Protein AF-0000000076920213 (afdb_homodimer)

Nearest PDB structures (foldseek):
  2d0d-assembly1_A-2  TM=8.049E-01  e=1.143E-03  Pseudomonas fluorescens
  8qn0-assembly2_B  TM=7.408E-01  e=1.465E-02  Homo sapiens
  6hgv-assembly1_A  TM=7.217E-01  e=2.032E-02  Homo sapiens
  7a7g-assembly1_A  TM=6.798E-01  e=1.670E-02  Homo sapiens
  3bf7-assembly2_B  TM=5.647E-01  e=1.465E-02  Escherichia coli

Secondary structure (DSSP, 8-state):
-EEEES--S-TTTTHHHHH-TTHHHHHHHHSEEEEE-TTS-EEEEEEHHHHHHHHT--HHHHHHHS-TT--EEEEEETT-SSS-THHHHHHHHH-TTEEEEEETT--TT-TT-HHHHHHHHHHHHHH----/-EEEES--S-TTTTHHHHH-TTHHHHHHHHSEEEEE-TTS-EEEEEEHHHHHHHHT--HHHHHHHS-TT--EEEEEETT-SSS-THHHHHHHHH-TTEEEEEETT--TT-TT-HHHHHHHHHHHHHH----

InterPro domains:
  IPR029058 Alpha/Beta hydrolase fold [G3DSA:3.40.50.1820] (1-128)
  IPR029058 Alpha/Beta hydrolase fold [SSF53474] (66-125)

Sequence (262 aa):
MVVNLSGRFYLEKGIEERLGKEFLDRINKEGYIDVTNKSGNVLYTVTKESLMERLNTDMHATSLSISKECSFFTVHGSADEIIPVEDAYEFAKHIPTHKLCVVEGADHCYTRHRKELSDAVVGFITSKKRLMVVNLSGRFYLEKGIEERLGKEFLDRINKEGYIDVTNKSGNVLYTVTKESLMERLNTDMHATSLSISKECSFFTVHGSADEIIPVEDAYEFAKHIPTHKLCVVEGADHCYTRHRKELSDAVVGFITSKKRL

Solvent-accessible surface area (backbone atoms only — not comparable to full-atom values): 14621 Å² total; per-residue (Å²): 61,38,40,33,44,60,50,79,52,58,68,69,64,64,41,50,79,69,64,31,81,62,40,66,60,46,20,71,72,67,46,39,43,76,37,55,48,94,86,63,47,72,72,50,74,44,37,42,68,58,49,51,50,49,66,64,53,52,53,66,62,53,36,59,59,53,54,84,83,40,44,36,37,37,41,32,21,64,49,13,83,83,54,52,46,65,29,54,51,50,50,51,72,49,24,89,51,43,44,80,44,74,39,81,76,18,32,77,68,22,82,94,32,50,67,60,52,43,49,53,53,44,52,55,72,64,58,60,71,80,113,62,36,39,33,43,59,50,78,52,58,69,69,63,63,43,48,77,69,64,31,81,65,39,67,60,45,20,72,71,67,45,39,42,74,37,54,49,95,86,62,48,72,72,48,76,45,38,41,67,59,50,51,52,49,65,63,52,53,53,68,61,52,36,59,59,54,54,82,84,40,44,35,36,38,42,32,22,64,47,14,83,85,53,53,46,65,27,54,50,51,50,50,73,49,22,91,52,43,43,80,45,74,40,82,74,18,32,78,67,21,81,94,32,50,66,61,51,45,50,52,52,44,50,55,73,65,58,62,73,80,114

pLDDT: mean 90.76, std 8.85, range [40.0, 98.62]

Radius of gyration: 19.53 Å; Cα contacts (8 Å, |Δi|>4): 414; chains: 2; bounding box: 41×61×40 Å

Foldseek 3Di:
DEEAELDALQQPPCVCVQQHPPNVVVQVVPQKGFGADPVRHGPDMGGPVNVVVSNPDDSLVVLQPDDPPDQYEYEYECAAPRRHCVRVVVSVVRHVNYHYDYDYPAYSVRPVHVVVVVCVVCCVVVVDPPD/DEEAELDALQQPPCVCVQQHPPNVVVQVVPQKGFGADPVRHGPDMGGPVNVVCSNPDDSLVVLQPDDPPDQYEYEYECAAPRHHCVRVVVSVVRHVNYHYDYDYPAYSVRPVHVVVVVCVVCCVVPVDPPD

Organism: Aegilops tauschii subsp. strangulata (NCBI:txid200361)

Structure (mmCIF, N/CA/C/O backbone):
data_AF-0000000076920213-model_v1
#
loop_
_entity.id
_entity.type
_entity.pdbx_description
1 polymer 'Serine aminopeptid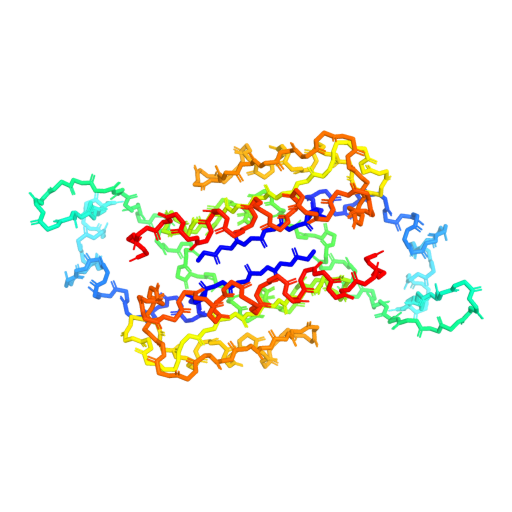ase S33 domain-containing protein'
#
loop_
_atom_site.group_PDB
_atom_site.id
_atom_site.type_symbol
_atom_site.label_atom_id
_atom_site.label_alt_id
_atom_site.label_comp_id
_atom_site.label_asym_id
_atom_site.label_entity_id
_atom_site.label_seq_id
_atom_site.pdbx_PDB_ins_code
_atom_site.Cartn_x
_atom_site.Cartn_y
_atom_site.Cartn_z
_atom_site.occupancy
_atom_site.B_iso_or_equiv
_atom_site.auth_seq_id
_atom_site.auth_comp_id
_atom_site.auth_asym_id
_atom_site.auth_atom_id
_atom_site.pdbx_PDB_model_num
ATOM 1 N N . MET A 1 1 ? 2.658 7.926 0.986 1 92.56 1 MET A N 1
ATOM 2 C CA . MET A 1 1 ? 2.689 7.477 -0.402 1 92.56 1 MET A CA 1
ATOM 3 C C . MET A 1 1 ? 2.793 5.957 -0.479 1 92.56 1 MET A C 1
ATOM 5 O O . MET A 1 1 ? 3.531 5.34 0.293 1 92.56 1 MET A O 1
ATOM 9 N N . VAL A 1 2 ? 2.051 5.379 -1.401 1 94.81 2 VAL A N 1
ATOM 10 C CA . VAL A 1 2 ? 2.045 3.93 -1.56 1 94.81 2 VAL A CA 1
ATOM 11 C C . VAL A 1 2 ? 2.32 3.566 -3.018 1 94.81 2 VAL A C 1
ATOM 13 O O . VAL A 1 2 ? 1.728 4.148 -3.93 1 94.81 2 VAL A O 1
ATOM 16 N N . VAL A 1 3 ? 3.268 2.686 -3.209 1 97 3 VAL A N 1
ATOM 17 C CA . VAL A 1 3 ? 3.535 2.109 -4.523 1 97 3 VAL A CA 1
ATOM 18 C C . VAL A 1 3 ? 3.084 0.651 -4.551 1 97 3 VAL A C 1
ATOM 20 O O . VAL A 1 3 ? 3.523 -0.157 -3.729 1 97 3 VAL A O 1
ATOM 23 N N . ASN A 1 4 ? 2.189 0.355 -5.387 1 96.75 4 ASN A N 1
ATOM 24 C CA . ASN A 1 4 ? 1.647 -0.979 -5.617 1 96.75 4 ASN A CA 1
ATOM 25 C C . ASN A 1 4 ? 2.215 -1.603 -6.891 1 96.75 4 ASN A C 1
ATOM 27 O O . ASN A 1 4 ? 1.95 -1.12 -7.992 1 96.75 4 ASN A O 1
ATOM 31 N N . LEU A 1 5 ? 3.031 -2.609 -6.766 1 97.06 5 LEU A N 1
ATOM 32 C CA . LEU A 1 5 ? 3.631 -3.277 -7.914 1 97.06 5 LEU A CA 1
ATOM 33 C C . LEU A 1 5 ? 2.893 -4.574 -8.234 1 97.06 5 LEU A C 1
ATOM 35 O O . LEU A 1 5 ? 3.01 -5.559 -7.504 1 97.06 5 LEU A O 1
ATOM 39 N N . SER A 1 6 ? 2.121 -4.539 -9.312 1 96.38 6 SER A N 1
ATOM 40 C CA . SER A 1 6 ? 1.428 -5.727 -9.797 1 96.38 6 SER A CA 1
ATOM 41 C C . SER A 1 6 ? 0.484 -6.289 -8.742 1 96.38 6 SER A C 1
ATOM 43 O O . SER A 1 6 ? 0.423 -7.504 -8.539 1 96.38 6 SER A O 1
ATOM 45 N N . GLY A 1 7 ? -0.237 -5.398 -8.078 1 94.44 7 GLY A N 1
ATOM 46 C CA . GLY A 1 7 ? -1.148 -5.832 -7.035 1 94.44 7 GLY A CA 1
ATOM 47 C C . GLY A 1 7 ? -2.424 -6.453 -7.57 1 94.44 7 GLY A C 1
ATOM 48 O O . GLY A 1 7 ? -2.941 -6.027 -8.609 1 94.44 7 GLY A O 1
ATOM 49 N N . ARG A 1 8 ? -2.938 -7.395 -6.82 1 92.56 8 ARG A N 1
ATOM 50 C CA . ARG A 1 8 ? -4.191 -8.062 -7.148 1 92.56 8 ARG A CA 1
ATOM 51 C C . ARG A 1 8 ? -5.383 -7.312 -6.566 1 92.56 8 ARG A C 1
ATOM 53 O O . ARG A 1 8 ? -5.422 -7.031 -5.367 1 92.56 8 ARG A O 1
ATOM 60 N N . PHE A 1 9 ? -6.328 -6.988 -7.457 1 94.19 9 PHE A N 1
ATOM 61 C CA . PHE A 1 9 ? -7.559 -6.336 -7.016 1 94.19 9 PHE A CA 1
ATOM 62 C C . PHE A 1 9 ? -8.656 -7.363 -6.77 1 94.19 9 PHE A C 1
ATOM 64 O O . PHE A 1 9 ? -9.375 -7.289 -5.77 1 94.19 9 PHE A O 1
ATOM 71 N N . TYR A 1 10 ? -8.805 -8.258 -7.68 1 92.62 10 TYR A N 1
ATOM 72 C CA . TYR A 1 10 ? -9.773 -9.344 -7.57 1 92.62 10 TYR A CA 1
ATOM 73 C C . TYR A 1 10 ? -9.18 -10.539 -6.844 1 92.62 10 TYR A C 1
ATOM 75 O O . TYR A 1 10 ? -8.641 -11.453 -7.477 1 92.62 10 TYR A O 1
ATOM 83 N N . LEU A 1 11 ? -9.438 -10.617 -5.641 1 90 11 LEU A N 1
ATOM 84 C CA . LEU A 1 11 ? -8.789 -11.594 -4.773 1 90 11 LEU A CA 1
ATOM 85 C C . LEU A 1 11 ? -9.297 -13.008 -5.07 1 90 11 LEU A C 1
ATOM 87 O O . LEU A 1 11 ? -8.578 -13.984 -4.852 1 90 11 LEU A O 1
ATOM 91 N N . GLU A 1 12 ? -10.43 -13.047 -5.535 1 89.12 12 GLU A N 1
ATOM 92 C CA . GLU A 1 12 ? -11.031 -14.344 -5.793 1 89.12 12 GLU A CA 1
ATOM 93 C C . GLU A 1 12 ? -10.547 -14.93 -7.117 1 89.12 12 GLU A C 1
ATOM 95 O O . GLU A 1 12 ? -10.594 -16.141 -7.324 1 89.12 12 GLU A O 1
ATOM 100 N N . LYS A 1 13 ? -10.148 -14.016 -7.953 1 88.5 13 LYS A N 1
ATOM 101 C CA . LYS A 1 13 ? -9.695 -14.484 -9.258 1 88.5 13 LYS A CA 1
ATOM 102 C C . LYS A 1 13 ? -8.352 -15.195 -9.148 1 88.5 13 LYS A C 1
ATOM 104 O O . LYS A 1 13 ? -7.422 -14.688 -8.516 1 88.5 13 LYS A O 1
ATOM 109 N N . GLY A 1 14 ? -8.25 -16.391 -9.719 1 87.12 14 GLY A N 1
ATOM 110 C CA . GLY A 1 14 ? -7.004 -17.141 -9.758 1 87.12 14 GLY A CA 1
ATOM 111 C C . GLY A 1 14 ? -6.711 -17.875 -8.461 1 87.12 14 GLY A C 1
ATOM 112 O O . GLY A 1 14 ? -5.598 -18.375 -8.258 1 87.12 14 GLY A O 1
ATOM 113 N N . ILE A 1 15 ? -7.617 -17.953 -7.598 1 89.5 15 ILE A N 1
ATOM 114 C CA . ILE A 1 15 ? -7.387 -18.562 -6.289 1 89.5 15 ILE A CA 1
ATOM 115 C C . ILE A 1 15 ? -7.133 -20.062 -6.449 1 89.5 15 ILE A C 1
ATOM 117 O O . ILE A 1 15 ? -6.289 -20.625 -5.754 1 89.5 15 ILE A O 1
ATOM 121 N N . GLU A 1 16 ? -7.863 -20.688 -7.355 1 89.5 16 GLU A N 1
ATOM 122 C CA . GLU A 1 16 ? -7.668 -22.109 -7.59 1 89.5 16 GLU A CA 1
ATOM 123 C C . GLU A 1 16 ? -6.266 -22.391 -8.117 1 89.5 16 GLU A C 1
ATOM 125 O O . GLU A 1 16 ? -5.672 -23.422 -7.785 1 89.5 16 GLU A O 1
ATOM 130 N N . GLU A 1 17 ? -5.809 -21.516 -8.922 1 88.31 17 GLU A N 1
ATOM 131 C CA . GLU A 1 17 ? -4.457 -21.672 -9.445 1 88.31 17 GLU A CA 1
ATOM 132 C C . GLU A 1 17 ? -3.416 -21.531 -8.344 1 88.31 17 GLU A C 1
ATOM 134 O O . GLU A 1 17 ? -2.363 -22.172 -8.391 1 88.31 17 GLU A O 1
ATOM 139 N N . ARG A 1 18 ? -3.693 -20.797 -7.352 1 85.5 18 ARG A N 1
ATOM 140 C CA . ARG A 1 18 ? -2.74 -20.531 -6.281 1 85.5 18 ARG A CA 1
ATOM 141 C C . ARG A 1 18 ? -2.828 -21.594 -5.188 1 85.5 18 ARG A C 1
ATOM 143 O O . ARG A 1 18 ? -1.806 -22.031 -4.66 1 85.5 18 ARG A O 1
ATOM 150 N N . LEU A 1 19 ? -4.062 -22.047 -4.93 1 90.19 19 LEU A N 1
ATOM 151 C CA . LEU A 1 19 ? -4.242 -22.922 -3.771 1 90.19 19 LEU A CA 1
ATOM 152 C C . LEU A 1 19 ? -4.488 -24.359 -4.203 1 90.19 19 LEU A C 1
ATOM 154 O O . LEU A 1 19 ? -4.434 -25.281 -3.383 1 90.19 19 LEU A O 1
ATOM 158 N N . GLY A 1 20 ? -4.68 -24.531 -5.48 1 89.12 20 GLY A N 1
ATOM 159 C CA . GLY A 1 20 ? -4.938 -25.859 -5.992 1 89.12 20 GLY A CA 1
ATOM 160 C C . GLY A 1 20 ? -6.414 -26.141 -6.203 1 89.12 20 GLY A C 1
ATOM 161 O O . GLY A 1 20 ? -7.27 -25.422 -5.684 1 89.12 20 GLY A O 1
ATOM 162 N N . LYS A 1 21 ? -6.594 -27.188 -6.977 1 90.38 21 LYS A N 1
ATOM 163 C CA . LYS A 1 21 ? -7.969 -27.594 -7.242 1 90.38 21 LYS A CA 1
ATOM 164 C C . LYS A 1 21 ? -8.672 -28.031 -5.957 1 90.38 21 LYS A C 1
ATOM 166 O O . LYS A 1 21 ? -8.031 -28.562 -5.043 1 90.38 21 LYS A O 1
ATOM 171 N N . GLU A 1 22 ? -9.945 -27.781 -5.863 1 92.88 22 GLU A N 1
ATOM 172 C CA . GLU A 1 22 ? -10.805 -28.172 -4.75 1 92.88 22 GLU A CA 1
ATOM 173 C C . GLU A 1 22 ? -10.305 -27.578 -3.436 1 92.88 22 GLU A C 1
ATOM 175 O O . GLU A 1 22 ? -10.359 -28.219 -2.391 1 92.88 22 GLU A O 1
ATOM 180 N N . PHE A 1 23 ? -9.695 -26.422 -3.557 1 92.25 23 PHE A N 1
ATOM 181 C CA . PHE A 1 23 ? -9.117 -25.812 -2.363 1 92.25 23 PHE A CA 1
ATOM 182 C C . PHE A 1 23 ? -10.18 -25.625 -1.281 1 92.25 23 PHE A C 1
ATOM 184 O O . PHE A 1 23 ? -9.891 -25.797 -0.094 1 92.25 23 PHE A O 1
ATOM 191 N N . LEU A 1 24 ? -11.398 -25.297 -1.683 1 91.69 24 LEU A N 1
ATOM 192 C CA . LEU A 1 24 ? -12.469 -25.062 -0.71 1 91.69 24 LEU A CA 1
ATOM 193 C C . LEU A 1 24 ? -12.797 -26.344 0.045 1 91.69 24 LEU A C 1
ATOM 195 O O . LEU A 1 24 ? -12.977 -26.328 1.265 1 91.69 24 LEU A O 1
ATOM 199 N N . ASP A 1 25 ? -12.883 -27.391 -0.689 1 94.69 25 ASP A N 1
ATOM 200 C CA . ASP A 1 25 ? -13.156 -28.688 -0.063 1 94.69 25 ASP A CA 1
ATOM 201 C C . ASP A 1 25 ? -12.039 -29.078 0.896 1 94.69 25 ASP A C 1
ATOM 203 O O . ASP A 1 25 ? -12.297 -29.516 2.018 1 94.69 25 ASP A O 1
ATOM 207 N N . ARG A 1 26 ? -10.859 -28.906 0.492 1 94.5 26 ARG A N 1
ATOM 208 C CA . ARG A 1 26 ? -9.695 -29.266 1.289 1 94.5 26 ARG A CA 1
ATOM 209 C C . ARG A 1 26 ? -9.617 -28.438 2.564 1 94.5 26 ARG A C 1
ATOM 211 O O . ARG A 1 26 ? -9.383 -28.969 3.648 1 94.5 26 ARG A O 1
ATOM 218 N N . ILE A 1 27 ? -9.859 -27.188 2.361 1 94.94 27 ILE A N 1
ATOM 219 C CA . ILE A 1 27 ? -9.688 -26.312 3.52 1 94.94 27 ILE A CA 1
ATOM 220 C C . ILE A 1 27 ? -10.852 -26.516 4.492 1 94.94 27 ILE A C 1
ATOM 222 O O . ILE A 1 27 ? -10.68 -26.391 5.707 1 94.94 27 ILE A O 1
ATOM 226 N N . ASN A 1 28 ? -12.008 -26.812 3.998 1 95 28 ASN A N 1
ATOM 227 C CA . ASN A 1 28 ? -13.141 -27.094 4.863 1 95 28 ASN A CA 1
ATOM 228 C C . ASN A 1 28 ? -12.938 -28.391 5.645 1 95 28 ASN A C 1
ATOM 230 O O . ASN A 1 28 ? -13.391 -28.516 6.785 1 95 28 ASN A O 1
ATOM 234 N N . LYS A 1 29 ? -12.242 -29.266 5.051 1 95.88 29 LYS A N 1
ATOM 235 C CA . LYS A 1 29 ? -12.008 -30.562 5.676 1 95.88 29 LYS A CA 1
ATOM 236 C C . LYS A 1 29 ? -10.844 -30.5 6.664 1 95.88 29 LYS A C 1
ATOM 238 O O . LYS A 1 29 ? -10.953 -30.969 7.801 1 95.88 29 LYS A O 1
ATOM 243 N N . GLU A 1 30 ? -9.75 -29.859 6.324 1 95.94 30 GLU A N 1
ATOM 244 C CA . GLU A 1 30 ? -8.516 -29.891 7.098 1 95.94 30 GLU A CA 1
ATOM 245 C C . GLU A 1 30 ? -8.375 -28.656 7.984 1 95.94 30 GLU A C 1
ATOM 247 O O . GLU A 1 30 ? -7.625 -28.672 8.961 1 95.94 30 GLU A O 1
ATOM 252 N N . GLY A 1 31 ? -9.062 -27.562 7.598 1 96.12 31 GLY A N 1
ATOM 253 C CA . GLY A 1 31 ? -8.945 -26.312 8.328 1 96.12 31 GLY A CA 1
ATOM 254 C C . GLY A 1 31 ? -7.801 -25.453 7.848 1 96.12 31 GLY A C 1
ATOM 255 O O . GLY A 1 31 ? -7.668 -24.297 8.266 1 96.12 31 GLY A O 1
ATOM 256 N N . TYR A 1 32 ? -6.984 -26.172 7.059 1 96.06 32 TYR A N 1
ATOM 257 C CA . TYR A 1 32 ? -5.855 -25.422 6.512 1 96.06 32 TYR A CA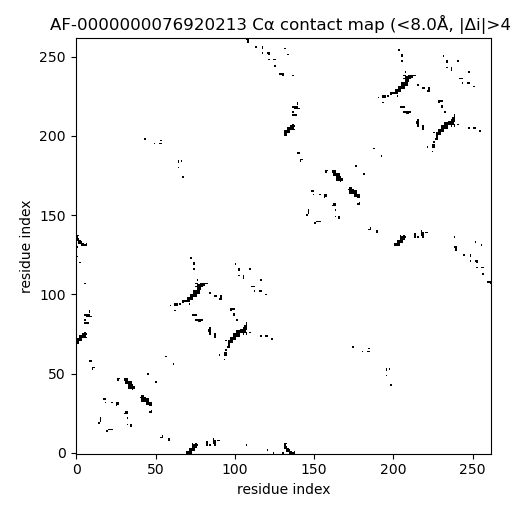 1
ATOM 258 C C . TYR A 1 32 ? -5.371 -26.047 5.211 1 96.06 32 TYR A C 1
ATOM 260 O O . TYR A 1 32 ? -5.773 -27.156 4.855 1 96.06 32 TYR A O 1
ATOM 268 N N . ILE A 1 33 ? -4.656 -25.25 4.418 1 94.62 33 ILE A N 1
ATOM 269 C CA . ILE A 1 33 ? -4.008 -25.719 3.197 1 94.62 33 ILE A CA 1
ATOM 270 C C . ILE A 1 33 ? -2.541 -25.297 3.201 1 94.62 33 ILE A C 1
ATOM 272 O O . ILE A 1 33 ? -2.225 -24.125 3.465 1 94.62 33 ILE A O 1
ATOM 276 N N . ASP A 1 34 ? -1.669 -26.234 2.908 1 93 34 ASP A N 1
ATOM 277 C CA . ASP A 1 34 ? -0.253 -25.922 2.723 1 93 34 ASP A CA 1
ATOM 278 C C . ASP A 1 34 ? 0.057 -25.625 1.257 1 93 34 ASP A C 1
ATOM 280 O O . ASP A 1 34 ? -0.208 -26.453 0.381 1 93 34 ASP A O 1
ATOM 284 N N . VAL A 1 35 ? 0.516 -24.453 1.051 1 90.5 35 VAL A N 1
ATOM 285 C CA . VAL A 1 35 ? 0.948 -24.078 -0.294 1 90.5 35 VAL A CA 1
ATOM 286 C C . VAL A 1 35 ? 2.414 -24.469 -0.488 1 90.5 35 VAL A C 1
ATOM 288 O O . VAL A 1 35 ? 3.273 -24.078 0.308 1 90.5 35 VAL A O 1
ATOM 291 N N . THR A 1 36 ? 2.697 -25.203 -1.537 1 88.31 36 THR A N 1
ATOM 292 C CA . THR A 1 36 ? 4.031 -25.766 -1.731 1 88.31 36 THR A CA 1
ATOM 293 C C . THR A 1 36 ? 4.656 -25.234 -3.02 1 88.31 36 THR A C 1
ATOM 295 O O . THR A 1 36 ? 3.947 -24.766 -3.912 1 88.31 36 THR A O 1
ATOM 298 N N . ASN A 1 37 ? 5.969 -25.25 -2.926 1 85.69 37 ASN A N 1
ATOM 299 C CA . ASN A 1 37 ? 6.668 -24.938 -4.164 1 85.69 37 ASN A CA 1
ATOM 300 C C . ASN A 1 37 ? 6.785 -26.156 -5.074 1 85.69 37 ASN A C 1
ATOM 302 O O . ASN A 1 37 ? 6.164 -27.188 -4.824 1 85.69 37 ASN A O 1
ATOM 306 N N . LYS A 1 38 ? 7.52 -25.953 -6.164 1 85.25 38 LYS A N 1
ATOM 307 C CA . LYS A 1 38 ? 7.656 -27.016 -7.148 1 85.25 38 LYS A CA 1
ATOM 308 C C . LYS A 1 38 ? 8.367 -28.234 -6.555 1 85.25 38 LYS A C 1
ATOM 310 O O . LYS A 1 38 ? 8.125 -29.359 -6.965 1 85.25 38 LYS A O 1
ATOM 315 N N . SER A 1 39 ? 9.148 -27.953 -5.578 1 90.69 39 SER A N 1
ATOM 316 C CA . SER A 1 39 ? 9.906 -29.016 -4.941 1 90.69 39 SER A CA 1
ATOM 317 C C . SER A 1 39 ? 9.078 -29.719 -3.859 1 90.69 39 SER A C 1
ATOM 319 O O . SER A 1 39 ? 9.531 -30.688 -3.254 1 90.69 39 SER A O 1
ATOM 321 N N . GLY A 1 40 ? 7.941 -29.203 -3.572 1 87.56 40 GLY A N 1
ATOM 322 C CA . GLY A 1 40 ? 7.07 -29.797 -2.572 1 87.56 40 GLY A CA 1
ATOM 323 C C . GLY A 1 40 ? 7.242 -29.188 -1.192 1 87.56 40 GLY A C 1
ATOM 324 O O . GLY A 1 40 ? 6.578 -29.594 -0.239 1 87.56 40 GLY A O 1
ATOM 325 N N . ASN A 1 41 ? 8.133 -28.25 -1.121 1 92 41 ASN A N 1
ATOM 326 C CA . ASN A 1 41 ? 8.336 -27.594 0.162 1 92 41 ASN A CA 1
ATOM 327 C C . ASN A 1 41 ? 7.203 -26.609 0.469 1 92 41 ASN A C 1
ATOM 329 O O . ASN A 1 41 ? 6.719 -25.922 -0.426 1 92 41 ASN A O 1
ATOM 333 N N . VAL A 1 42 ? 6.777 -26.734 1.741 1 90.81 42 VAL A N 1
ATOM 334 C CA . VAL A 1 42 ? 5.711 -25.844 2.164 1 90.81 42 VAL A CA 1
ATOM 335 C C . VAL A 1 42 ? 6.23 -24.406 2.219 1 90.81 42 VAL A C 1
ATOM 337 O O . VAL A 1 42 ? 7.211 -24.125 2.912 1 90.81 42 VAL A O 1
ATOM 340 N N . LEU A 1 43 ? 5.625 -23.578 1.469 1 84.94 43 LEU A N 1
ATOM 341 C CA . LEU A 1 43 ? 5.973 -22.172 1.49 1 84.94 43 LEU A CA 1
ATOM 342 C C . LEU A 1 43 ? 5.238 -21.438 2.613 1 84.94 43 LEU A C 1
ATOM 344 O O . LEU A 1 43 ? 5.848 -20.688 3.371 1 84.94 43 LEU A O 1
ATOM 348 N N . TYR A 1 44 ? 3.988 -21.594 2.709 1 86.19 44 TYR A N 1
ATOM 349 C CA . TYR A 1 44 ? 3.164 -21.016 3.768 1 86.19 44 TYR A CA 1
ATOM 350 C C . TYR A 1 44 ? 1.852 -21.781 3.906 1 86.19 44 TYR A C 1
ATOM 352 O O . TYR A 1 44 ? 1.493 -22.578 3.035 1 86.19 44 TYR A O 1
ATOM 360 N N . THR A 1 45 ? 1.243 -21.609 5.031 1 91.56 45 THR A N 1
ATOM 361 C CA . THR A 1 45 ? -0.024 -22.266 5.344 1 91.56 45 THR A CA 1
ATOM 362 C C . THR A 1 45 ? -1.164 -21.25 5.367 1 91.56 45 THR A C 1
ATOM 364 O O . THR A 1 45 ? -1.01 -20.141 5.902 1 91.56 45 THR A O 1
ATOM 367 N N . VAL A 1 46 ? -2.223 -21.672 4.688 1 91.44 46 VAL A N 1
ATOM 368 C CA . VAL A 1 46 ? -3.432 -20.859 4.684 1 91.44 46 VAL A CA 1
ATOM 369 C C . VAL A 1 46 ? -4.508 -21.516 5.535 1 91.44 46 VAL A C 1
ATOM 371 O O . VAL A 1 46 ? -4.902 -22.656 5.266 1 91.44 46 VAL A O 1
ATOM 374 N N . THR A 1 47 ? -4.961 -20.75 6.535 1 93.38 47 THR A N 1
ATOM 375 C CA . THR A 1 47 ? -6.043 -21.281 7.355 1 93.38 47 THR A CA 1
ATOM 376 C C . THR A 1 47 ? -7.402 -20.906 6.766 1 93.38 47 THR A C 1
ATOM 378 O O . THR A 1 47 ? -7.504 -19.953 5.98 1 93.38 47 THR A O 1
ATOM 381 N N . LYS A 1 48 ? -8.344 -21.703 7.16 1 94.44 48 LYS A N 1
ATOM 382 C CA . LYS A 1 48 ? -9.695 -21.422 6.711 1 94.44 48 LYS A CA 1
ATOM 383 C C . LYS A 1 48 ? -10.117 -20 7.102 1 94.44 48 LYS A C 1
ATOM 385 O O . LYS A 1 48 ? -10.672 -19.266 6.285 1 94.44 48 LYS A O 1
ATOM 390 N N . GLU A 1 49 ? -9.812 -19.641 8.273 1 91.38 49 GLU A N 1
ATOM 391 C CA . GLU A 1 49 ? -10.172 -18.312 8.766 1 91.38 49 GLU A CA 1
ATOM 392 C C . GLU A 1 49 ? -9.516 -17.219 7.941 1 91.38 49 GLU A C 1
ATOM 394 O O . GLU A 1 49 ? -10.18 -16.266 7.52 1 91.38 49 GLU A O 1
ATOM 399 N N . SER A 1 50 ? -8.266 -17.438 7.715 1 87.44 50 SER A N 1
ATOM 400 C CA . SER A 1 50 ? -7.539 -16.406 6.961 1 87.44 50 SER A CA 1
ATOM 401 C C . SER A 1 50 ? -8.031 -16.328 5.52 1 87.44 50 SER A C 1
ATOM 403 O O . SER A 1 50 ? -8.125 -15.25 4.949 1 87.44 50 SER A O 1
ATOM 405 N N . LEU A 1 51 ? -8.344 -17.453 4.969 1 89.75 51 LEU A N 1
ATOM 406 C CA . LEU A 1 51 ? -8.836 -17.5 3.596 1 89.75 51 LEU A CA 1
ATOM 407 C C . LEU A 1 51 ? -10.195 -16.812 3.484 1 89.75 51 LEU A C 1
ATOM 409 O O . LEU A 1 51 ? -10.414 -16 2.578 1 89.75 51 LEU A O 1
ATOM 413 N N . MET A 1 52 ? -11.055 -17.094 4.398 1 89.25 52 MET A N 1
ATOM 414 C CA . MET A 1 52 ? -12.383 -16.484 4.379 1 89.25 52 MET A CA 1
ATOM 415 C C . MET A 1 52 ? -12.297 -14.977 4.566 1 89.25 52 MET A C 1
ATOM 417 O O . MET A 1 52 ? -13.031 -14.227 3.924 1 89.25 52 MET A O 1
ATOM 421 N N . GLU A 1 53 ? -11.453 -14.555 5.426 1 85.44 53 GLU A N 1
ATOM 422 C CA . GLU A 1 53 ? -11.25 -13.125 5.625 1 85.44 53 GLU A CA 1
ATOM 423 C C . GLU A 1 53 ? -10.773 -12.445 4.34 1 85.44 53 GLU A C 1
ATOM 425 O O . GLU A 1 53 ? -11.266 -11.375 3.979 1 85.44 53 GLU A O 1
ATOM 430 N N . ARG A 1 54 ? -9.883 -13.133 3.705 1 84.56 54 ARG A N 1
ATOM 431 C CA . ARG A 1 54 ? -9.352 -12.594 2.459 1 84.56 54 ARG A CA 1
ATOM 432 C C . ARG A 1 54 ? -10.438 -12.531 1.385 1 84.56 54 ARG A C 1
ATOM 434 O O . ARG A 1 54 ? -10.57 -11.523 0.689 1 84.56 54 ARG A O 1
ATOM 441 N N . LEU A 1 55 ? -11.164 -13.562 1.319 1 86.5 55 LEU A N 1
ATOM 442 C CA . LEU A 1 55 ? -12.195 -13.641 0.287 1 86.5 55 LEU A CA 1
ATOM 443 C C . LEU A 1 55 ? -13.328 -12.656 0.57 1 86.5 55 LEU A C 1
ATOM 445 O O . LEU A 1 55 ? -13.992 -12.188 -0.355 1 86.5 55 LEU A O 1
ATOM 449 N N . ASN A 1 56 ? -13.406 -12.328 1.818 1 84.94 56 ASN A N 1
ATOM 450 C CA . ASN A 1 56 ? -14.484 -11.422 2.207 1 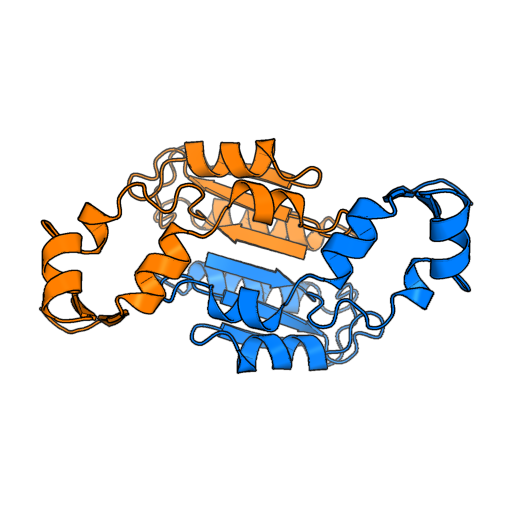84.94 56 ASN A CA 1
ATOM 451 C C . ASN A 1 56 ? -14.023 -9.961 2.189 1 84.94 56 ASN A C 1
ATOM 453 O O . ASN A 1 56 ? -14.82 -9.055 2.445 1 84.94 56 ASN A O 1
ATOM 457 N N . THR A 1 57 ? -12.758 -9.852 1.961 1 83.31 57 THR A N 1
ATOM 458 C CA . THR A 1 57 ? -12.266 -8.484 1.864 1 83.31 57 THR A CA 1
ATOM 459 C C . THR A 1 57 ? -12.875 -7.773 0.657 1 83.31 57 THR A C 1
ATOM 461 O O . THR A 1 57 ? -12.828 -8.289 -0.46 1 83.31 57 THR A O 1
ATOM 464 N N . ASP A 1 58 ? -13.508 -6.652 0.938 1 83.12 58 ASP A N 1
ATOM 465 C CA . ASP A 1 58 ? -14.07 -5.812 -0.116 1 83.12 58 ASP A CA 1
ATOM 466 C C . ASP A 1 58 ? -13.047 -4.797 -0.612 1 83.12 58 ASP A C 1
ATOM 468 O O . ASP A 1 58 ? -12.891 -3.723 -0.023 1 83.12 58 ASP A O 1
ATOM 472 N N . MET A 1 59 ? -12.398 -5.121 -1.742 1 86.38 59 MET A N 1
ATOM 473 C CA . MET A 1 59 ? -11.344 -4.262 -2.279 1 86.38 59 MET A CA 1
ATOM 474 C C . MET A 1 59 ? -11.922 -2.932 -2.754 1 86.38 59 MET A C 1
ATOM 476 O O . MET A 1 59 ? -11.234 -1.906 -2.717 1 86.38 59 MET A O 1
ATOM 480 N N . HIS A 1 60 ? -13.102 -2.998 -3.129 1 85.5 60 HIS A N 1
ATOM 481 C CA . HIS A 1 60 ? -13.758 -1.756 -3.508 1 85.5 60 HIS A CA 1
ATOM 482 C C . HIS A 1 60 ? -13.898 -0.818 -2.312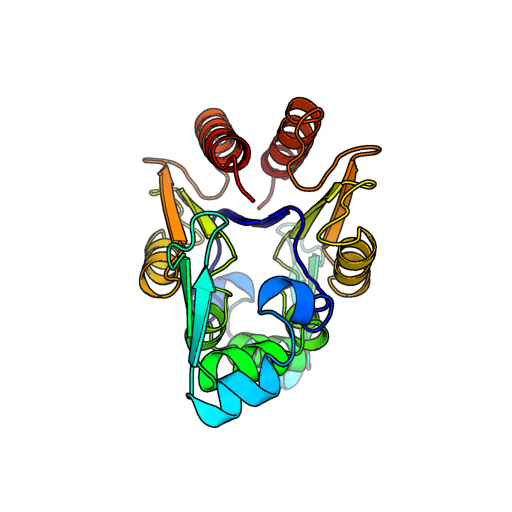 1 85.5 60 HIS A C 1
ATOM 484 O O . HIS A 1 60 ? -13.484 0.342 -2.377 1 85.5 60 HIS A O 1
ATOM 490 N N . ALA A 1 61 ? -14.398 -1.391 -1.244 1 82.38 61 ALA A N 1
ATOM 491 C CA . ALA A 1 61 ? -14.562 -0.597 -0.028 1 82.38 61 ALA A CA 1
ATOM 492 C C . ALA A 1 61 ? -13.211 -0.134 0.51 1 82.38 61 ALA A C 1
ATOM 494 O O . ALA A 1 61 ? -13.07 1.017 0.93 1 82.38 61 ALA A O 1
ATOM 495 N N . THR A 1 62 ? -12.258 -1.044 0.43 1 84 62 THR A N 1
ATOM 496 C CA . THR A 1 62 ? -10.922 -0.706 0.907 1 84 62 THR A CA 1
ATOM 497 C C . THR A 1 62 ? -10.32 0.422 0.075 1 84 62 THR A C 1
ATOM 499 O O . THR A 1 62 ? -9.727 1.355 0.621 1 84 62 THR A O 1
ATOM 502 N N . SER A 1 63 ? -10.484 0.414 -1.186 1 87.38 63 SER A N 1
ATOM 503 C CA . SER A 1 63 ? -9.961 1.431 -2.094 1 87.38 63 SER A CA 1
ATOM 504 C C . SER A 1 63 ? -10.602 2.787 -1.832 1 87.38 63 SER A C 1
ATOM 506 O O . SER A 1 63 ? -9.93 3.818 -1.876 1 87.38 63 SER A O 1
ATOM 508 N N . LEU A 1 64 ? -11.82 2.754 -1.465 1 78.44 64 LEU A N 1
ATOM 509 C CA . LEU A 1 64 ? -12.562 3.984 -1.202 1 78.44 64 LEU A CA 1
ATOM 510 C C . LEU A 1 64 ? -12.133 4.602 0.125 1 78.44 64 LEU A C 1
ATOM 512 O O . LEU A 1 64 ? -12.289 5.809 0.334 1 78.44 64 LEU A O 1
ATOM 516 N N . SER A 1 65 ? -11.578 3.73 0.965 1 80.44 65 SER A N 1
ATOM 517 C CA . SER A 1 65 ? -11.211 4.203 2.295 1 80.44 65 SER A CA 1
ATOM 518 C C . SER A 1 65 ? -9.82 4.832 2.295 1 80.44 65 SER A C 1
ATOM 520 O O . SER A 1 65 ? -9.406 5.438 3.285 1 80.44 65 SER A O 1
ATOM 522 N N . ILE A 1 66 ? -9.141 4.711 1.162 1 85.31 66 ILE A N 1
ATOM 523 C CA . ILE A 1 66 ? -7.82 5.316 1.056 1 85.31 66 ILE A CA 1
ATOM 524 C C . ILE A 1 66 ? -7.941 6.836 1.116 1 85.31 66 ILE A C 1
ATOM 526 O O . ILE A 1 66 ? -8.75 7.43 0.401 1 85.31 66 ILE A O 1
ATOM 530 N N . SER A 1 67 ? -7.16 7.402 2.006 1 81 67 SER A N 1
ATOM 531 C CA . SER A 1 67 ? -7.203 8.844 2.229 1 81 67 SER A CA 1
ATOM 532 C C . SER A 1 67 ? -6.859 9.609 0.955 1 81 67 SER A C 1
ATOM 534 O O . SER A 1 67 ? -5.992 9.195 0.187 1 81 67 SER A O 1
ATOM 536 N N . LYS A 1 68 ? -7.465 10.719 0.891 1 79.44 68 LYS A N 1
ATOM 537 C CA . LYS A 1 68 ? -7.176 11.586 -0.244 1 79.44 68 LYS A CA 1
ATOM 538 C C . LYS A 1 68 ? -5.773 12.188 -0.135 1 79.44 68 LYS A C 1
ATOM 540 O O . LYS A 1 68 ? -5.242 12.719 -1.112 1 79.44 68 LYS A O 1
ATOM 545 N N . GLU A 1 69 ? -5.223 12.039 0.989 1 78.19 69 GLU A N 1
ATOM 546 C CA . GLU A 1 69 ? -3.861 12.523 1.209 1 78.19 69 GLU A CA 1
ATOM 547 C C . GLU A 1 69 ? -2.83 11.5 0.742 1 78.19 69 GLU A C 1
ATOM 549 O O . GLU A 1 69 ? -1.649 11.82 0.596 1 78.19 69 GLU A O 1
ATOM 554 N N . CYS A 1 70 ? -3.289 10.367 0.518 1 87.31 70 CYS A N 1
ATOM 555 C CA . CYS A 1 70 ? -2.381 9.289 0.136 1 87.31 70 CYS A CA 1
ATOM 556 C C . CYS A 1 70 ? -2.146 9.289 -1.37 1 87.31 70 CYS A C 1
ATOM 558 O O . CYS A 1 70 ? -3.098 9.203 -2.15 1 87.31 70 CYS A O 1
ATOM 560 N N . SER A 1 71 ? -0.947 9.492 -1.77 1 91.88 71 SER A N 1
ATOM 561 C CA . SER A 1 71 ? -0.578 9.266 -3.162 1 91.88 71 SER A CA 1
ATOM 562 C C . SER A 1 71 ? -0.396 7.777 -3.447 1 91.88 71 SER A C 1
ATOM 564 O O . SER A 1 71 ? 0.486 7.133 -2.873 1 91.88 71 SER A O 1
ATOM 566 N N . PHE A 1 72 ? -1.221 7.301 -4.355 1 94.94 72 PHE A N 1
ATOM 567 C CA . PHE A 1 72 ? -1.239 5.875 -4.656 1 94.94 72 PHE A CA 1
ATOM 568 C C . PHE A 1 72 ? -0.797 5.617 -6.094 1 94.94 72 PHE A C 1
ATOM 570 O O . PHE A 1 72 ? -1.461 6.047 -7.039 1 94.94 72 PHE A O 1
ATOM 577 N N . PHE A 1 73 ? 0.356 4.93 -6.223 1 97.44 73 PHE A N 1
ATOM 578 C CA . PHE A 1 73 ? 0.947 4.688 -7.535 1 97.44 73 PHE A CA 1
ATOM 579 C C . PHE A 1 73 ? 1.027 3.195 -7.828 1 97.44 73 PHE A C 1
ATOM 581 O O . PHE A 1 73 ? 1.564 2.428 -7.023 1 97.44 73 PHE A O 1
ATOM 588 N N . THR A 1 74 ? 0.408 2.771 -8.969 1 98.19 74 THR A N 1
ATOM 589 C CA . THR A 1 74 ? 0.482 1.377 -9.391 1 98.19 74 THR A CA 1
ATOM 590 C C . THR A 1 74 ? 1.343 1.234 -10.641 1 98.19 74 THR A C 1
ATOM 592 O O . THR A 1 74 ? 1.229 2.033 -11.57 1 98.19 74 THR A O 1
ATOM 595 N N . VAL A 1 75 ? 2.287 0.302 -10.586 1 98.31 75 VAL A N 1
ATOM 596 C CA . VAL A 1 75 ? 3.006 -0.146 -11.781 1 98.31 75 VAL A CA 1
ATOM 597 C C . VAL A 1 75 ? 2.588 -1.573 -12.125 1 98.31 75 VAL A C 1
ATOM 599 O O . VAL A 1 75 ? 2.523 -2.439 -11.25 1 98.31 75 VAL A O 1
ATOM 602 N N . HIS A 1 76 ? 2.25 -1.79 -13.383 1 98.62 76 HIS A N 1
ATOM 603 C CA . HIS A 1 76 ? 1.791 -3.105 -13.812 1 98.62 76 HIS A CA 1
ATOM 604 C C . HIS A 1 76 ? 2.275 -3.422 -15.227 1 98.62 76 HIS A C 1
ATOM 606 O O . HIS A 1 76 ? 2.342 -2.535 -16.078 1 98.62 76 HIS A O 1
ATOM 612 N N . GLY A 1 77 ? 2.662 -4.641 -15.406 1 98.31 77 GLY A N 1
ATOM 613 C CA . GLY A 1 77 ? 3.051 -5.074 -16.734 1 98.31 77 GLY A CA 1
ATOM 614 C C . GLY A 1 77 ? 1.87 -5.465 -17.609 1 98.31 77 GLY A C 1
ATOM 615 O O . GLY A 1 77 ? 0.971 -6.176 -17.156 1 98.31 77 GLY A O 1
ATOM 616 N N . SER A 1 78 ? 1.925 -5.07 -18.891 1 98.31 78 SER A N 1
ATOM 617 C CA . SER A 1 78 ? 0.823 -5.398 -19.781 1 98.31 78 SER A CA 1
ATOM 618 C C . SER A 1 78 ? 0.835 -6.875 -20.156 1 98.31 78 SER A C 1
ATOM 620 O O . SER A 1 78 ? -0.183 -7.422 -20.594 1 98.31 78 SER A O 1
ATOM 622 N N . ALA A 1 79 ? 1.954 -7.504 -20.016 1 97.94 79 ALA A N 1
ATOM 623 C CA . ALA A 1 79 ? 2.072 -8.914 -20.375 1 97.94 79 ALA A CA 1
ATOM 624 C C . ALA A 1 79 ? 2.15 -9.789 -19.125 1 97.94 79 ALA A C 1
ATOM 626 O O . ALA A 1 79 ? 2.748 -10.867 -19.141 1 97.94 79 ALA A O 1
ATOM 627 N N . ASP A 1 80 ? 1.618 -9.281 -18 1 96.69 80 ASP A N 1
ATOM 628 C CA . ASP A 1 80 ? 1.55 -10.062 -16.781 1 96.69 80 ASP A CA 1
ATOM 629 C C . ASP A 1 80 ? 0.522 -11.188 -16.891 1 96.69 80 ASP A C 1
ATOM 631 O O . ASP A 1 80 ? -0.684 -10.93 -16.906 1 96.69 80 ASP A O 1
ATOM 635 N N . GLU A 1 81 ? 0.93 -12.398 -16.859 1 94.31 81 GLU A N 1
ATOM 636 C CA . GLU A 1 81 ? 0.045 -13.547 -17.031 1 94.31 81 GLU A CA 1
ATOM 637 C C . GLU A 1 81 ? -0.461 -14.055 -15.68 1 94.31 81 GLU A C 1
ATOM 639 O O . GLU A 1 81 ? -1.409 -14.844 -15.625 1 94.31 81 GLU A O 1
ATOM 644 N N . ILE A 1 82 ? 0.09 -13.633 -14.617 1 92.31 82 ILE A N 1
ATOM 645 C CA . ILE A 1 82 ? -0.278 -14.078 -13.281 1 92.31 82 ILE A CA 1
ATOM 646 C C . ILE A 1 82 ? -1.397 -13.203 -12.734 1 92.31 82 ILE A C 1
ATOM 648 O O . ILE A 1 82 ? -2.416 -13.703 -12.258 1 92.31 82 ILE A O 1
ATOM 652 N N . ILE A 1 83 ? -1.2 -11.953 -12.766 1 95.06 83 ILE A N 1
ATOM 653 C CA . ILE A 1 83 ? -2.211 -10.961 -12.406 1 95.06 83 ILE A CA 1
ATOM 654 C C . ILE A 1 83 ? -2.514 -10.07 -13.609 1 95.06 83 ILE A C 1
ATOM 656 O O . ILE A 1 83 ? -1.687 -9.242 -14 1 95.06 83 ILE A O 1
ATOM 660 N N . PRO A 1 84 ? -3.676 -10.188 -14.125 1 96.38 84 PRO A N 1
ATOM 661 C CA . PRO A 1 84 ? -3.994 -9.406 -15.32 1 96.38 84 PRO A CA 1
ATOM 662 C C . PRO A 1 84 ? -3.934 -7.898 -15.07 1 96.38 84 PRO A C 1
ATOM 664 O O . PRO A 1 84 ? -4.258 -7.434 -13.977 1 96.38 84 PRO A O 1
ATOM 667 N N . VAL A 1 85 ? -3.545 -7.129 -16.109 1 97.88 85 VAL A N 1
ATOM 668 C CA . VAL A 1 85 ? -3.377 -5.684 -16 1 97.88 85 VAL A CA 1
ATOM 669 C C . VAL A 1 85 ? -4.715 -5.031 -15.664 1 97.88 85 VAL A C 1
ATOM 671 O O . VAL A 1 85 ? -4.754 -3.92 -15.133 1 97.88 85 VAL A O 1
ATOM 674 N N . GLU A 1 86 ? -5.816 -5.727 -15.898 1 97.44 86 GLU A N 1
ATOM 675 C CA . GLU A 1 86 ? -7.148 -5.234 -15.562 1 97.44 86 GLU A CA 1
ATOM 676 C C . GLU A 1 86 ? -7.266 -4.938 -14.07 1 97.44 86 GLU A C 1
ATOM 678 O O . GLU A 1 86 ? -8.008 -4.035 -13.664 1 97.44 86 GLU A O 1
ATOM 683 N N . ASP A 1 87 ? -6.559 -5.656 -13.273 1 97 87 ASP A N 1
ATOM 684 C CA . ASP A 1 87 ? -6.555 -5.391 -11.836 1 97 87 ASP A CA 1
ATOM 685 C C . ASP A 1 87 ? -6.035 -3.986 -11.539 1 97 87 ASP A C 1
ATOM 687 O O . ASP A 1 87 ? -6.559 -3.297 -10.664 1 97 87 ASP A O 1
ATOM 691 N N . ALA A 1 88 ? -5.016 -3.553 -12.273 1 97.69 88 ALA A N 1
ATOM 692 C CA . ALA A 1 88 ? -4.465 -2.213 -12.094 1 97.69 88 ALA A CA 1
ATOM 693 C C . ALA A 1 88 ? -5.484 -1.144 -12.469 1 97.69 88 ALA A C 1
ATOM 695 O O . ALA A 1 88 ? -5.59 -0.112 -11.805 1 97.69 88 ALA A O 1
ATOM 696 N N . TYR A 1 89 ? -6.254 -1.452 -13.477 1 97.81 89 TYR A N 1
ATOM 697 C CA . TYR A 1 89 ? -7.277 -0.512 -13.914 1 97.81 89 TYR A CA 1
ATOM 698 C C . TYR A 1 89 ? -8.3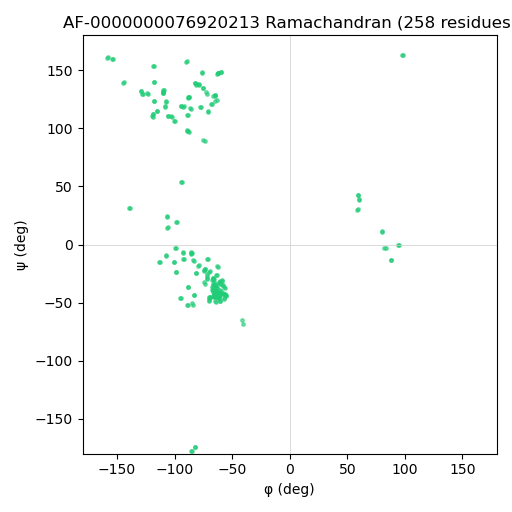59 -0.349 -12.859 1 97.81 89 TYR A C 1
ATOM 700 O O . TYR A 1 89 ? -8.922 0.739 -12.695 1 97.81 89 TYR A O 1
ATOM 708 N N . GLU A 1 90 ? -8.633 -1.401 -12.18 1 96.5 90 GLU A N 1
ATOM 709 C CA . GLU A 1 90 ? -9.648 -1.33 -11.133 1 96.5 90 GLU A CA 1
ATOM 710 C C . GLU A 1 90 ? -9.203 -0.428 -9.992 1 96.5 90 GLU A C 1
ATOM 712 O O . GLU A 1 90 ? -9.992 0.361 -9.469 1 96.5 90 GLU A O 1
ATOM 717 N N . PHE A 1 91 ? -7.945 -0.518 -9.602 1 96.19 91 PHE A N 1
ATOM 718 C CA . PHE A 1 91 ? -7.434 0.409 -8.602 1 96.19 91 PHE A CA 1
ATOM 719 C C . PHE A 1 91 ? -7.609 1.853 -9.055 1 96.19 91 PHE A C 1
ATOM 721 O O . PHE A 1 91 ? -8.047 2.707 -8.281 1 96.19 91 PHE A O 1
ATOM 728 N N . ALA A 1 92 ? -7.234 2.082 -10.336 1 95.62 92 ALA A N 1
ATOM 729 C CA . ALA A 1 92 ? -7.301 3.426 -10.906 1 95.62 92 ALA A CA 1
ATOM 730 C C . ALA A 1 92 ? -8.727 3.957 -10.906 1 95.62 92 ALA A C 1
ATOM 732 O O . ALA A 1 92 ? -8.953 5.148 -10.68 1 95.62 92 ALA A O 1
ATOM 733 N N . LYS A 1 93 ? -9.625 3.086 -11.078 1 94.88 93 LYS A N 1
ATOM 734 C CA . LYS A 1 93 ? -11.039 3.447 -11.148 1 94.88 93 LYS A CA 1
ATOM 735 C C . LYS A 1 93 ? -11.57 3.846 -9.773 1 94.88 93 LYS A C 1
ATOM 737 O O . LYS A 1 93 ? -12.438 4.715 -9.664 1 94.88 93 LYS A O 1
ATOM 742 N N . HIS A 1 94 ? -11 3.287 -8.695 1 92.69 94 HIS A N 1
ATOM 743 C CA . HIS A 1 94 ? -11.672 3.395 -7.398 1 92.69 94 HIS A CA 1
ATOM 744 C C . HIS A 1 94 ? -10.875 4.262 -6.434 1 92.69 94 HIS A C 1
ATOM 746 O O . HIS A 1 94 ? -11.391 4.676 -5.395 1 92.69 94 HIS A O 1
ATOM 752 N N . ILE A 1 95 ? -9.664 4.551 -6.688 1 92 95 ILE A N 1
ATOM 753 C CA . ILE A 1 95 ? -8.828 5.402 -5.848 1 92 95 ILE A CA 1
ATOM 754 C C . ILE A 1 95 ? -8.641 6.762 -6.516 1 92 95 ILE A C 1
ATOM 756 O O . ILE A 1 95 ? -7.941 6.871 -7.527 1 92 95 ILE A O 1
ATOM 760 N N . PRO A 1 96 ? -9.211 7.781 -5.977 1 84.44 96 PRO A N 1
ATOM 761 C CA . PRO A 1 96 ? -9.195 9.094 -6.625 1 84.44 96 PRO A CA 1
ATOM 762 C C . PRO A 1 96 ? -7.785 9.641 -6.832 1 84.44 96 PRO A C 1
ATOM 764 O O . PRO A 1 96 ? -7.523 10.328 -7.82 1 84.44 96 PRO A O 1
ATOM 767 N N . THR A 1 97 ? -6.84 9.367 -6.02 1 87.62 97 THR A N 1
ATOM 768 C CA . THR A 1 97 ? -5.492 9.922 -6.09 1 87.62 97 THR A CA 1
ATOM 769 C C . THR A 1 97 ? -4.539 8.93 -6.762 1 87.62 97 THR A C 1
ATOM 771 O O . THR A 1 97 ? -3.318 9.07 -6.652 1 87.62 97 THR A O 1
ATOM 774 N N . HIS A 1 98 ? -5.102 8.008 -7.48 1 94.12 98 HIS A N 1
ATOM 775 C CA . HIS A 1 98 ? -4.32 6.926 -8.07 1 94.12 98 HIS A CA 1
ATOM 776 C C . HIS A 1 98 ? -3.598 7.398 -9.328 1 94.12 98 HIS A C 1
ATOM 778 O O . HIS A 1 98 ? -4.168 8.133 -10.141 1 94.12 98 HIS A O 1
ATOM 784 N N . LYS A 1 99 ? -2.369 7.008 -9.484 1 96.06 99 LYS A N 1
ATOM 785 C CA . LYS A 1 99 ? -1.61 7.086 -10.734 1 96.06 99 LYS A CA 1
ATOM 786 C C . LYS A 1 99 ? -1.211 5.695 -11.219 1 96.06 99 LYS A C 1
ATOM 788 O O . LYS A 1 99 ? -0.841 4.832 -10.422 1 96.06 99 LYS A O 1
ATOM 793 N N . LEU A 1 100 ? -1.317 5.508 -12.578 1 98.12 100 LEU A N 1
ATOM 794 C CA . LEU A 1 100 ? -1.048 4.191 -13.156 1 98.12 100 LEU A CA 1
ATOM 795 C C . LEU A 1 100 ? 0.047 4.277 -14.211 1 98.12 100 LEU A C 1
ATOM 797 O O . LEU A 1 100 ? 0.035 5.18 -15.055 1 98.12 100 LEU A O 1
ATOM 801 N N . CYS A 1 101 ? 0.991 3.408 -14.047 1 98.38 101 CYS A N 1
ATOM 802 C CA . CYS A 1 101 ? 2.004 3.201 -15.078 1 98.38 101 CYS A CA 1
ATOM 803 C C . CYS A 1 101 ? 1.97 1.767 -15.594 1 98.38 101 CYS A C 1
ATOM 805 O O . CYS A 1 101 ? 2.338 0.835 -14.875 1 98.38 101 CYS A O 1
ATOM 807 N N . VAL A 1 102 ? 1.526 1.63 -16.828 1 98.56 102 VAL A N 1
ATOM 808 C CA . VAL A 1 102 ? 1.555 0.315 -17.469 1 98.56 102 VAL A CA 1
ATOM 809 C C . VAL A 1 102 ? 2.832 0.163 -18.281 1 98.56 102 VAL A C 1
ATOM 811 O O . VAL A 1 102 ? 3.104 0.968 -19.188 1 98.56 102 VAL A O 1
ATOM 814 N N . VAL A 1 103 ? 3.613 -0.815 -17.906 1 98.19 103 VAL A N 1
ATOM 815 C CA . VAL A 1 103 ? 4.832 -1.1 -18.656 1 98.19 103 VAL A CA 1
ATOM 816 C C . VAL A 1 103 ? 4.523 -2.078 -19.797 1 98.19 103 VAL A C 1
ATOM 818 O O . VAL A 1 103 ? 4.293 -3.266 -19.547 1 98.19 103 VAL A O 1
ATOM 821 N N . GLU A 1 104 ? 4.617 -1.593 -20.984 1 97.81 104 GLU A N 1
ATOM 822 C CA . GLU A 1 104 ? 4.242 -2.385 -22.156 1 97.81 104 GLU A CA 1
ATOM 823 C C . GLU A 1 104 ? 5.168 -3.586 -22.328 1 97.81 104 GLU A C 1
ATOM 825 O O . GLU A 1 104 ? 6.391 -3.439 -22.312 1 97.81 104 GLU A O 1
ATOM 830 N N . GLY A 1 105 ? 4.633 -4.727 -22.469 1 98 105 GLY A N 1
ATOM 831 C CA . GLY A 1 105 ? 5.375 -5.945 -22.734 1 98 105 GLY A CA 1
ATOM 832 C C . GLY A 1 105 ? 5.965 -6.574 -21.484 1 98 105 GLY A C 1
ATOM 833 O O . GLY A 1 105 ? 6.512 -7.68 -21.547 1 98 105 GLY A O 1
ATOM 834 N N . ALA A 1 106 ? 5.82 -5.98 -20.375 1 97.38 106 ALA A N 1
ATOM 835 C CA . ALA A 1 106 ? 6.441 -6.488 -19.156 1 97.38 106 ALA A CA 1
ATOM 836 C C . ALA A 1 106 ? 5.617 -7.621 -18.547 1 97.38 106 ALA A C 1
ATOM 838 O O . ALA A 1 106 ? 4.387 -7.559 -18.531 1 97.38 106 ALA A O 1
ATOM 839 N N . ASP A 1 107 ? 6.332 -8.633 -18.109 1 96.06 107 ASP A N 1
ATOM 840 C CA . ASP A 1 107 ? 5.703 -9.734 -17.375 1 96.06 107 ASP A CA 1
ATOM 841 C C . ASP A 1 107 ? 5.594 -9.414 -15.891 1 96.06 107 ASP A C 1
ATOM 843 O O . ASP A 1 107 ? 5.848 -8.281 -15.469 1 96.06 107 ASP A O 1
ATOM 847 N N . HIS A 1 108 ? 5.09 -10.312 -15.055 1 93.62 108 HIS A N 1
ATOM 848 C CA . HIS A 1 108 ? 4.82 -10.094 -13.641 1 93.62 108 HIS A CA 1
ATOM 849 C C . HIS A 1 108 ? 6.086 -9.68 -12.891 1 93.62 108 HIS A C 1
ATOM 851 O O . HIS A 1 108 ? 6.039 -8.828 -12 1 93.62 108 HIS A O 1
ATOM 857 N N . CYS A 1 109 ? 7.195 -10.211 -13.289 1 92.06 109 CYS A N 1
ATOM 858 C CA . CYS A 1 109 ? 8.445 -9.984 -12.578 1 92.06 109 CYS A CA 1
ATOM 859 C C . CYS A 1 109 ? 9.273 -8.906 -13.266 1 92.06 109 CYS A C 1
ATOM 861 O O . CYS A 1 109 ? 10.383 -8.594 -12.836 1 92.06 109 CYS A O 1
ATOM 863 N N . TYR A 1 110 ? 8.844 -8.469 -14.242 1 95.31 110 TYR A N 1
ATOM 864 C CA . TYR A 1 110 ? 9.523 -7.43 -15 1 95.31 110 TYR A CA 1
ATOM 865 C C . TYR A 1 110 ? 10.906 -7.895 -15.453 1 95.31 110 TYR A C 1
ATOM 867 O O . TYR A 1 110 ? 11.867 -7.121 -15.438 1 95.31 110 TYR A O 1
ATOM 875 N N . THR A 1 111 ? 11.055 -9.133 -15.844 1 91.81 111 THR A N 1
ATOM 876 C CA . THR A 1 111 ? 12.32 -9.781 -16.141 1 91.81 111 THR A CA 1
ATOM 877 C C . THR A 1 111 ? 13.094 -8.992 -17.188 1 91.81 111 THR A C 1
ATOM 879 O O . THR A 1 111 ? 14.305 -8.773 -17.047 1 91.81 111 THR A O 1
ATOM 882 N N . ARG A 1 112 ? 12.555 -8.477 -18.266 1 93.81 112 ARG A N 1
ATOM 883 C CA . ARG A 1 112 ? 13.242 -7.738 -19.312 1 93.81 112 ARG A CA 1
ATOM 884 C C . ARG A 1 112 ? 12.93 -6.246 -19.234 1 93.81 112 ARG A C 1
ATOM 886 O O . ARG A 1 112 ? 13.211 -5.496 -20.156 1 93.81 112 ARG A O 1
ATOM 893 N N . HIS A 1 113 ? 12.352 -5.84 -18.062 1 95.94 113 HIS A N 1
ATOM 894 C CA . HIS A 1 113 ? 11.891 -4.461 -17.953 1 95.94 113 HIS A CA 1
ATOM 895 C C . HIS A 1 113 ? 12.227 -3.883 -16.578 1 95.94 113 HIS A C 1
ATOM 897 O O . HIS A 1 113 ? 11.445 -3.105 -16.016 1 95.94 113 HIS A O 1
ATOM 903 N N . ARG A 1 114 ? 13.273 -4.34 -16.078 1 93.44 114 ARG A N 1
ATOM 904 C CA . ARG A 1 114 ? 13.656 -3.924 -14.727 1 93.44 114 ARG A CA 1
ATOM 905 C C . ARG A 1 114 ? 14 -2.439 -14.688 1 93.44 114 ARG A C 1
ATOM 907 O O . ARG A 1 114 ? 13.688 -1.747 -13.719 1 93.44 114 ARG A O 1
ATOM 914 N N . LYS A 1 115 ? 14.734 -2.006 -15.672 1 95.25 115 LYS A N 1
ATOM 915 C CA . LYS A 1 115 ? 15.086 -0.591 -15.727 1 95.25 115 LYS A CA 1
ATOM 916 C C . LYS A 1 115 ? 13.836 0.283 -15.836 1 95.25 115 LYS A C 1
ATOM 918 O O . LYS A 1 115 ? 13.734 1.312 -15.164 1 95.25 115 LYS A O 1
ATOM 923 N N . GLU A 1 116 ? 12.938 -0.124 -16.672 1 97 116 GLU A N 1
ATOM 924 C CA . GLU A 1 116 ? 11.688 0.614 -16.812 1 97 116 GLU A CA 1
ATOM 925 C C . GLU A 1 116 ? 10.922 0.665 -15.492 1 97 116 GLU A C 1
ATOM 927 O O . GLU A 1 116 ? 10.383 1.708 -15.125 1 97 116 GLU A O 1
ATOM 932 N N . LEU A 1 117 ? 10.891 -0.448 -14.812 1 96.5 117 LEU A N 1
ATOM 933 C CA . LEU A 1 117 ? 10.242 -0.516 -13.508 1 96.5 117 LEU A CA 1
ATOM 934 C C . LEU A 1 117 ? 10.898 0.446 -12.523 1 96.5 117 LEU A C 1
ATOM 936 O O . LEU A 1 117 ? 10.219 1.269 -11.898 1 96.5 117 LEU A O 1
ATOM 940 N N . SER A 1 118 ? 12.219 0.391 -12.477 1 96 118 SER A N 1
ATOM 941 C CA . SER A 1 118 ? 12.961 1.233 -11.539 1 96 118 SER A CA 1
ATOM 942 C C . SER A 1 118 ? 12.766 2.713 -11.859 1 96 118 SER A C 1
ATOM 944 O O . SER A 1 118 ? 12.562 3.525 -10.953 1 96 118 SER A O 1
ATOM 946 N N . ASP A 1 119 ? 12.82 3.021 -13.102 1 96.56 119 ASP A N 1
ATOM 947 C CA . ASP A 1 119 ? 12.664 4.41 -13.516 1 96.56 119 ASP A CA 1
ATOM 948 C C . ASP A 1 119 ? 11.281 4.941 -13.156 1 96.56 119 ASP A C 1
ATOM 950 O O . ASP A 1 119 ? 11.148 6.074 -12.695 1 96.56 119 ASP A O 1
ATOM 954 N N . ALA A 1 120 ? 10.297 4.148 -13.336 1 96.75 120 ALA A N 1
ATOM 955 C CA . ALA A 1 120 ? 8.93 4.562 -13.031 1 96.75 120 ALA A CA 1
ATOM 956 C C . ALA A 1 120 ? 8.758 4.824 -11.539 1 96.75 120 ALA A C 1
ATOM 958 O O . ALA A 1 120 ? 8.203 5.855 -11.148 1 96.75 120 ALA A O 1
ATOM 959 N N . VAL A 1 121 ? 9.281 3.932 -10.75 1 96.56 121 VAL A N 1
ATOM 960 C CA . VAL A 1 121 ? 9.109 4.031 -9.305 1 96.56 121 VAL A CA 1
ATOM 961 C C . VAL A 1 121 ? 9.914 5.211 -8.766 1 96.56 121 VAL A C 1
ATOM 963 O O . VAL A 1 121 ? 9.391 6.027 -8 1 96.56 121 VAL A O 1
ATOM 966 N N . VAL A 1 122 ? 11.125 5.332 -9.195 1 95.12 122 VAL A N 1
ATOM 967 C CA . VAL A 1 122 ? 11.977 6.422 -8.734 1 95.12 122 VAL A CA 1
ATOM 968 C C . VAL A 1 122 ? 11.398 7.758 -9.195 1 95.12 122 VAL A C 1
ATOM 970 O O . VAL A 1 122 ? 11.375 8.727 -8.422 1 95.12 122 VAL A O 1
ATOM 973 N N . GLY A 1 123 ? 10.953 7.762 -10.438 1 94.5 123 GLY A N 1
ATOM 974 C CA . GLY A 1 123 ? 10.328 8.969 -10.938 1 94.5 123 GLY A CA 1
ATOM 975 C C . GLY A 1 123 ? 9.141 9.422 -10.102 1 94.5 123 GLY A C 1
ATOM 976 O O . GLY A 1 123 ? 9 10.602 -9.797 1 94.5 123 GLY A O 1
ATOM 977 N N . PHE A 1 124 ? 8.359 8.516 -9.719 1 94.69 124 PHE A N 1
ATOM 978 C CA . PHE A 1 124 ? 7.164 8.82 -8.938 1 94.69 124 PHE A CA 1
ATOM 979 C C . PHE A 1 124 ? 7.539 9.312 -7.547 1 94.69 124 PHE A C 1
ATOM 981 O O . PHE A 1 124 ? 7.012 10.32 -7.074 1 94.69 124 PHE A O 1
ATOM 988 N N . ILE A 1 125 ? 8.469 8.68 -6.848 1 93 125 ILE A N 1
ATOM 989 C CA . ILE A 1 125 ? 8.719 8.953 -5.438 1 93 125 ILE A CA 1
ATOM 990 C C . ILE A 1 125 ? 9.57 10.211 -5.301 1 93 125 ILE A C 1
ATOM 992 O O . ILE A 1 125 ? 9.656 10.797 -4.219 1 93 125 ILE A O 1
ATOM 996 N N . THR A 1 126 ? 10.227 10.578 -6.406 1 87.31 126 THR A N 1
ATOM 997 C CA . THR A 1 126 ? 11.062 11.773 -6.336 1 87.31 126 THR A CA 1
ATOM 998 C C . THR A 1 126 ? 10.336 12.969 -6.941 1 87.31 126 THR A C 1
ATOM 1000 O O . THR A 1 126 ? 10.812 14.102 -6.836 1 87.31 126 THR A O 1
ATOM 1003 N N . SER A 1 127 ? 9.328 12.703 -7.633 1 78.94 127 SER A N 1
ATOM 1004 C CA . SER A 1 127 ? 8.586 13.805 -8.234 1 78.94 127 SER A CA 1
ATOM 1005 C C . SER A 1 127 ? 7.84 14.609 -7.172 1 78.94 127 SER A C 1
ATOM 1007 O O . SER A 1 127 ? 7.676 15.82 -7.305 1 78.94 127 SER A O 1
ATOM 1009 N N . LYS A 1 128 ? 7.184 13.977 -6.355 1 64.06 128 LYS A N 1
ATOM 1010 C CA . LYS A 1 128 ? 6.234 14.68 -5.492 1 64.06 128 LYS A CA 1
ATOM 1011 C C . LYS A 1 128 ? 6.961 15.438 -4.383 1 64.06 128 LYS A C 1
ATOM 1013 O O . LYS A 1 128 ? 7.785 14.867 -3.67 1 64.06 128 LYS A O 1
ATOM 1018 N N . LYS A 1 129 ? 7.293 16.688 -4.719 1 54.09 129 LYS A N 1
ATOM 1019 C CA . LYS A 1 129 ? 7.777 17.641 -3.715 1 54.09 129 LYS A CA 1
ATOM 1020 C C . LYS A 1 129 ? 6.965 17.531 -2.428 1 54.09 129 LYS A C 1
ATOM 1022 O O . LYS A 1 129 ? 7.523 17.594 -1.33 1 54.09 129 LYS A O 1
ATOM 1027 N N . ARG A 1 130 ? 5.703 17.844 -2.451 1 45.34 130 ARG A N 1
ATOM 1028 C CA . ARG A 1 130 ? 4.992 18.25 -1.244 1 45.34 130 ARG A CA 1
ATOM 1029 C C . ARG A 1 130 ? 4.297 17.062 -0.592 1 45.34 130 ARG A C 1
ATOM 1031 O O . ARG A 1 130 ? 3.307 16.547 -1.118 1 45.34 130 ARG A O 1
ATOM 1038 N N . LEU A 1 131 ? 5.094 15.969 -0.319 1 40.34 131 LEU A N 1
ATOM 1039 C CA . LEU A 1 131 ? 4.32 15.234 0.677 1 40.34 131 LEU A CA 1
ATOM 1040 C C . LEU A 1 131 ? 3.848 16.156 1.79 1 40.34 131 LEU A C 1
ATOM 1042 O O . LEU A 1 131 ? 4.559 17.094 2.168 1 40.34 131 LEU A O 1
ATOM 1046 N N . MET B 1 1 ? 3.449 -6.773 -4.539 1 92.5 1 MET B N 1
ATOM 1047 C CA . MET B 1 1 ? 4.398 -6.074 -3.678 1 92.5 1 MET B CA 1
ATOM 1048 C C . MET B 1 1 ? 3.936 -4.645 -3.408 1 92.5 1 MET B C 1
ATOM 1050 O O . MET B 1 1 ? 3.439 -3.969 -4.309 1 92.5 1 MET B O 1
ATOM 1054 N N . VAL B 1 2 ? 4.094 -4.211 -2.176 1 94.81 2 VAL B N 1
ATOM 1055 C CA . VAL B 1 2 ? 3.666 -2.875 -1.781 1 94.81 2 VAL B CA 1
ATOM 1056 C C . VAL B 1 2 ? 4.82 -2.146 -1.096 1 94.81 2 VAL B C 1
ATOM 1058 O O . VAL B 1 2 ? 5.488 -2.709 -0.226 1 94.81 2 VAL B O 1
ATOM 1061 N N . VAL B 1 3 ? 5.09 -0.95 -1.551 1 97 3 VAL B N 1
ATOM 1062 C CA . VAL B 1 3 ? 6.043 -0.062 -0.897 1 97 3 VAL B CA 1
ATOM 1063 C C . VAL B 1 3 ? 5.301 1.091 -0.225 1 97 3 VAL B C 1
ATOM 1065 O O . VAL B 1 3 ? 4.559 1.825 -0.879 1 97 3 VAL B O 1
ATOM 1068 N N . ASN B 1 4 ? 5.422 1.181 1.023 1 96.75 4 ASN B N 1
ATOM 1069 C CA . ASN B 1 4 ? 4.844 2.227 1.859 1 96.75 4 ASN B CA 1
ATOM 1070 C C . ASN B 1 4 ? 5.887 3.266 2.26 1 96.75 4 ASN B C 1
ATOM 1072 O O . ASN B 1 4 ? 6.82 2.959 3.002 1 96.75 4 ASN B O 1
ATOM 1076 N N . LEU B 1 5 ? 5.797 4.457 1.743 1 97.06 5 LEU B N 1
ATOM 1077 C CA . LEU B 1 5 ? 6.742 5.523 2.057 1 97.06 5 LEU B CA 1
ATOM 1078 C C . LEU B 1 5 ? 6.16 6.477 3.094 1 97.06 5 LEU B C 1
ATOM 1080 O O . LEU B 1 5 ? 5.262 7.262 2.785 1 97.06 5 LEU B O 1
ATOM 1084 N N . SER B 1 6 ? 6.66 6.383 4.309 1 96.38 6 SER B N 1
ATOM 1085 C CA . SER B 1 6 ? 6.273 7.289 5.383 1 96.38 6 SER B CA 1
ATOM 1086 C C . SER B 1 6 ? 4.77 7.23 5.645 1 96.38 6 SER B C 1
ATOM 1088 O O . SER B 1 6 ? 4.125 8.266 5.84 1 96.38 6 SER B O 1
ATOM 1090 N N . GLY B 1 7 ? 4.234 6.004 5.645 1 94.31 7 GLY B N 1
ATOM 1091 C CA . GLY B 1 7 ? 2.807 5.844 5.859 1 94.31 7 GLY B CA 1
ATOM 1092 C C . GLY B 1 7 ? 2.396 6.02 7.309 1 94.31 7 GLY B C 1
ATOM 1093 O O . GLY B 1 7 ? 3.139 5.648 8.219 1 94.31 7 GLY B O 1
ATOM 1094 N N . ARG B 1 8 ? 1.199 6.523 7.488 1 92.5 8 ARG B N 1
ATOM 1095 C CA . ARG B 1 8 ? 0.616 6.715 8.812 1 92.5 8 ARG B CA 1
ATOM 1096 C C . ARG B 1 8 ? -0.123 5.461 9.273 1 92.5 8 ARG B C 1
ATOM 1098 O O . ARG B 1 8 ? -0.975 4.938 8.555 1 92.5 8 ARG B O 1
ATOM 1105 N N . PHE B 1 9 ? 0.236 4.996 10.477 1 94.12 9 PHE B N 1
ATOM 1106 C CA . PHE B 1 9 ? -0.45 3.855 11.07 1 94.12 9 PHE B CA 1
ATOM 1107 C C . PHE B 1 9 ? -1.559 4.316 12.008 1 94.12 9 PHE B C 1
ATOM 1109 O O . PHE B 1 9 ? -2.664 3.771 11.984 1 94.12 9 PHE B O 1
ATOM 1116 N N . TYR B 1 10 ? -1.242 5.262 12.82 1 92.5 10 TYR B N 1
ATOM 1117 C CA . TYR B 1 10 ? -2.203 5.848 13.75 1 92.5 10 TYR B CA 1
ATOM 1118 C C . TYR B 1 10 ? -2.947 7.012 13.102 1 92.5 10 TYR B C 1
ATOM 1120 O O . TYR B 1 10 ? -2.52 8.164 13.211 1 92.5 10 TYR B O 1
ATOM 1128 N N . LEU B 1 11 ? -4.062 6.738 12.633 1 89.75 11 LEU B N 1
ATOM 1129 C CA . LEU B 1 11 ? -4.812 7.691 11.82 1 89.75 11 LEU B CA 1
ATOM 1130 C C . LEU B 1 11 ? -5.348 8.828 12.68 1 89.75 11 LEU B C 1
ATOM 1132 O O . LEU B 1 11 ? -5.555 9.945 12.18 1 89.75 11 LEU B O 1
ATOM 1136 N N . GLU B 1 12 ? -5.516 8.539 13.859 1 89 12 GLU B N 1
ATOM 1137 C CA . GLU B 1 12 ? -6.09 9.539 14.758 1 89 12 GLU B CA 1
ATOM 1138 C C . GLU B 1 12 ? -5.027 10.523 15.242 1 89 12 GLU B C 1
ATOM 1140 O O . GLU B 1 12 ? -5.348 11.648 15.625 1 89 12 GLU B O 1
ATOM 1145 N N . LYS B 1 13 ? -3.84 10.008 15.203 1 88.31 13 LYS B N 1
ATOM 1146 C CA . LYS B 1 13 ? -2.768 10.883 15.68 1 88.31 13 LYS B CA 1
ATOM 1147 C C . LYS B 1 13 ? -2.484 12 14.688 1 88.31 13 LYS B C 1
ATOM 1149 O O . LYS B 1 13 ? -2.355 11.758 13.484 1 88.31 13 LYS B O 1
ATOM 1154 N N . GLY B 1 14 ? -2.422 13.242 15.172 1 86.88 14 GLY B N 1
ATOM 1155 C CA . GLY B 1 14 ? -2.084 14.391 14.352 1 86.88 14 GLY B CA 1
ATOM 1156 C C . GLY B 1 14 ? -3.25 14.898 13.523 1 86.88 14 GLY B C 1
ATOM 1157 O O . GLY B 1 14 ? -3.068 15.719 12.617 1 86.88 14 GLY B O 1
ATOM 1158 N N . ILE B 1 15 ? -4.414 14.453 13.781 1 89.38 15 ILE B N 1
ATOM 1159 C CA . ILE B 1 15 ? -5.578 14.82 12.977 1 89.38 15 ILE B CA 1
ATOM 1160 C C . ILE B 1 15 ? -5.895 16.297 13.172 1 89.38 15 ILE B C 1
ATOM 1162 O O . ILE B 1 15 ? -6.266 17 12.227 1 89.38 15 ILE B O 1
ATOM 1166 N N . GLU B 1 16 ? -5.75 16.781 14.406 1 89.56 16 GLU B N 1
ATOM 1167 C CA . GLU B 1 16 ? -6.004 18.188 14.68 1 89.56 16 GLU B CA 1
ATOM 1168 C C . GLU B 1 16 ? -5.035 19.078 13.922 1 89.56 16 GLU B C 1
ATOM 1170 O O . GLU B 1 16 ? -5.406 20.172 13.469 1 89.56 16 GLU B O 1
ATOM 1175 N N . GLU B 1 17 ? -3.842 18.625 13.828 1 88 17 GLU B N 1
ATOM 1176 C CA . GLU B 1 17 ? -2.84 19.375 13.086 1 88 17 GLU B CA 1
ATOM 1177 C C . GLU B 1 17 ? -3.176 19.422 11.594 1 88 17 GLU B C 1
ATOM 1179 O O . GLU B 1 17 ? -2.885 20.406 10.922 1 88 17 GLU B O 1
ATOM 1184 N N . ARG B 1 18 ? -3.814 18.453 11.102 1 85.12 18 ARG B N 1
ATOM 1185 C CA . ARG B 1 18 ? -4.113 18.344 9.68 1 85.12 18 ARG B CA 1
ATOM 1186 C C . ARG B 1 18 ? -5.422 19.047 9.344 1 85.12 18 ARG B C 1
ATOM 1188 O O . ARG B 1 18 ? -5.523 19.734 8.32 1 85.12 18 ARG B O 1
ATOM 1195 N N . LEU B 1 19 ? -6.379 18.953 10.266 1 90 19 LEU B N 1
ATOM 1196 C CA . LEU B 1 19 ? -7.715 19.438 9.93 1 90 19 LEU B CA 1
ATOM 1197 C C . LEU B 1 19 ? -8.031 20.734 10.664 1 90 19 LEU B C 1
ATOM 1199 O O . LEU B 1 19 ? -9 21.422 10.336 1 90 19 LEU B O 1
ATOM 1203 N N . GLY B 1 20 ? -7.176 21.062 11.578 1 88.94 20 GLY B N 1
ATOM 1204 C CA . GLY B 1 20 ? -7.391 22.281 12.352 1 88.94 20 GLY B CA 1
ATOM 1205 C C . GLY B 1 20 ? -8.023 22.016 13.703 1 88.94 20 GLY B C 1
ATOM 1206 O O . GLY B 1 20 ? -8.562 20.938 13.945 1 88.94 20 GLY B O 1
ATOM 1207 N N . LYS B 1 21 ? -7.867 23.047 14.492 1 90.06 21 LYS B N 1
ATOM 1208 C CA . LYS B 1 21 ? -8.461 22.953 15.82 1 90.06 21 LYS B CA 1
ATOM 1209 C C . LYS B 1 21 ? -9.977 22.812 15.742 1 90.06 21 LYS B C 1
ATOM 1211 O O . LYS B 1 21 ? -10.602 23.344 14.82 1 90.06 21 LYS B O 1
ATOM 1216 N N . GLU B 1 22 ? -10.57 22.094 16.672 1 92.75 22 GLU B N 1
ATOM 1217 C CA . GLU B 1 22 ? -12.016 21.906 16.797 1 92.75 22 GLU B CA 1
ATOM 1218 C C . GLU B 1 22 ? -12.602 21.281 15.523 1 92.75 22 GLU B C 1
ATOM 1220 O O . GLU B 1 22 ? -13.703 21.641 15.109 1 92.75 22 GLU B O 1
ATOM 1225 N N . PHE B 1 23 ? -11.781 20.5 14.875 1 91.81 23 PHE B N 1
ATOM 1226 C CA . PHE B 1 23 ? -12.227 19.922 13.609 1 91.81 23 PHE B CA 1
ATOM 1227 C C . PHE B 1 23 ? -13.516 19.141 13.797 1 91.81 23 PHE B C 1
ATOM 1229 O O . PHE B 1 23 ? -14.398 19.156 12.93 1 91.81 23 PHE B O 1
ATOM 1236 N N . LEU B 1 24 ? -13.641 18.453 14.938 1 91.44 24 LEU B N 1
ATOM 1237 C CA . LEU B 1 24 ? -14.828 17.641 15.188 1 91.44 24 LEU B CA 1
ATOM 1238 C C . LEU B 1 24 ? -16.078 18.516 15.281 1 91.44 24 LEU B C 1
ATOM 1240 O O . LEU B 1 24 ? -17.125 18.188 14.727 1 91.44 24 LEU B O 1
ATOM 1244 N N . ASP B 1 25 ? -15.938 19.578 15.984 1 94.69 25 ASP B N 1
ATOM 1245 C CA . ASP B 1 25 ? -17.047 20.516 16.109 1 94.69 25 ASP B CA 1
ATOM 1246 C C . ASP B 1 25 ? -17.438 21.094 14.75 1 94.69 25 ASP B C 1
ATOM 1248 O O . ASP B 1 25 ? -18.625 21.156 14.406 1 94.69 25 ASP B O 1
ATOM 1252 N N . ARG B 1 26 ? -16.5 21.469 14 1 94.38 26 ARG B N 1
ATOM 1253 C CA . ARG B 1 26 ? -16.719 22.078 12.695 1 94.38 26 ARG B CA 1
ATOM 1254 C C . ARG B 1 26 ? -17.375 21.094 11.742 1 94.38 26 ARG B C 1
ATOM 1256 O O . ARG B 1 26 ? -18.328 21.438 11.039 1 94.38 26 ARG B O 1
ATOM 1263 N N . ILE B 1 27 ? -16.859 19.906 11.789 1 94.81 27 ILE B N 1
ATOM 1264 C CA . ILE B 1 27 ? -17.375 18.938 10.82 1 94.81 27 ILE B CA 1
ATOM 1265 C C . ILE B 1 27 ? -18.766 18.5 11.234 1 94.81 27 ILE B C 1
ATOM 1267 O O . ILE B 1 27 ? -19.609 18.188 10.383 1 94.81 27 ILE B O 1
ATOM 1271 N N . ASN B 1 28 ? -19.031 18.422 12.492 1 94.94 28 ASN B N 1
ATOM 1272 C CA . ASN B 1 28 ? -20.359 18.078 12.969 1 94.94 28 ASN B CA 1
ATOM 1273 C C . ASN B 1 28 ? -21.375 19.156 12.617 1 94.94 28 ASN B C 1
ATOM 1275 O O . ASN B 1 28 ? -22.547 18.859 12.352 1 94.94 28 ASN B O 1
ATOM 1279 N N . LYS B 1 29 ? -20.906 20.344 12.586 1 95.81 29 LYS B N 1
ATOM 1280 C CA . LYS B 1 29 ? -21.797 21.469 12.305 1 95.81 29 LYS B CA 1
ATOM 1281 C C . LYS B 1 29 ? -22 21.641 10.797 1 95.81 29 LYS B C 1
ATOM 1283 O O . LYS B 1 29 ? -23.141 21.781 10.336 1 95.81 29 LYS B O 1
ATOM 1288 N N . GLU B 1 30 ? -20.984 21.547 10 1 95.88 30 GLU B N 1
ATOM 1289 C CA . GLU B 1 30 ? -21.031 21.891 8.578 1 95.88 30 GLU B CA 1
ATOM 1290 C C . GLU B 1 30 ? -21.203 20.641 7.715 1 95.88 30 GLU B C 1
ATOM 1292 O O . GLU B 1 30 ? -21.641 20.734 6.562 1 95.88 30 GLU B O 1
ATOM 1297 N N . GLY B 1 31 ? -20.797 19.484 8.25 1 96 31 GLY B N 1
ATOM 1298 C CA . GLY B 1 31 ? -20.844 18.25 7.492 1 96 31 GLY B CA 1
ATOM 1299 C C . GLY B 1 31 ? -19.594 18 6.676 1 96 31 GLY B C 1
ATOM 1300 O O . GLY B 1 31 ? -19.422 16.906 6.105 1 96 31 GLY B O 1
ATOM 1301 N N . TYR B 1 32 ? -18.859 19.109 6.609 1 95.94 32 TYR B N 1
ATOM 1302 C CA . TYR B 1 32 ? -17.609 18.984 5.871 1 95.94 32 TYR B CA 1
ATOM 1303 C C . TYR B 1 32 ? -16.578 20 6.352 1 95.94 32 TYR B C 1
ATOM 1305 O O . TYR B 1 32 ? -16.906 20.922 7.102 1 95.94 32 TYR B O 1
ATOM 1313 N N . ILE B 1 33 ? -15.328 19.703 6.062 1 94.5 33 ILE B N 1
ATOM 1314 C CA . ILE B 1 33 ? -14.227 20.609 6.336 1 94.5 33 ILE B CA 1
ATOM 1315 C C . ILE B 1 33 ? -13.375 20.781 5.078 1 94.5 33 ILE B C 1
ATOM 1317 O O . ILE B 1 33 ? -13 19.797 4.438 1 94.5 33 ILE B O 1
ATOM 1321 N N . ASP B 1 34 ? -13.078 22.016 4.746 1 92.81 34 ASP B N 1
ATOM 1322 C CA . ASP B 1 34 ? -12.148 22.312 3.656 1 92.81 34 ASP B CA 1
ATOM 1323 C C . ASP B 1 34 ? -10.727 22.469 4.176 1 92.81 34 ASP B C 1
ATOM 1325 O O . ASP B 1 34 ? -10.461 23.297 5.051 1 92.81 34 ASP B O 1
ATOM 1329 N N . VAL B 1 35 ? -9.898 21.609 3.688 1 90.38 35 VAL B N 1
ATOM 1330 C CA . VAL B 1 35 ? -8.484 21.719 4.031 1 90.38 35 VAL B CA 1
ATOM 1331 C C . VAL B 1 35 ? -7.785 22.656 3.047 1 90.38 35 VAL B C 1
ATOM 1333 O O . VAL B 1 35 ? -7.875 22.469 1.831 1 90.38 35 VAL B O 1
ATOM 1336 N N . THR B 1 36 ? -7.09 23.656 3.574 1 88.25 36 THR B N 1
ATOM 1337 C CA . THR B 1 36 ? -6.516 24.688 2.732 1 88.25 36 THR B CA 1
ATOM 1338 C C . THR B 1 36 ? -4.992 24.703 2.846 1 88.25 36 THR B C 1
ATOM 1340 O O . THR B 1 36 ? -4.434 24.188 3.818 1 88.25 36 THR B O 1
ATOM 1343 N N . ASN B 1 37 ? -4.461 25.188 1.738 1 85.44 37 ASN B N 1
ATOM 1344 C CA . ASN B 1 37 ? -3.021 25.406 1.812 1 85.44 37 ASN B CA 1
ATOM 1345 C C . ASN B 1 37 ? -2.689 26.734 2.49 1 85.44 37 ASN B C 1
ATOM 1347 O O . ASN B 1 37 ? -3.568 27.391 3.062 1 85.44 37 ASN B O 1
ATOM 1351 N N . LYS B 1 38 ? -1.39 27.062 2.479 1 84.81 38 LYS B N 1
ATOM 1352 C CA . LYS B 1 38 ? -0.938 28.281 3.15 1 84.81 38 LYS B CA 1
ATOM 1353 C C . LYS B 1 38 ? -1.532 29.516 2.494 1 84.81 38 LYS B C 1
ATOM 1355 O O . LYS B 1 38 ? -1.741 30.547 3.156 1 84.81 38 LYS B O 1
ATOM 1360 N N . SER B 1 39 ? -1.832 29.359 1.264 1 90.56 39 SER B N 1
ATOM 1361 C CA . SER B 1 39 ? -2.383 30.5 0.519 1 90.56 39 SER B CA 1
ATOM 1362 C C . SER B 1 39 ? -3.895 30.594 0.704 1 90.56 39 SER B C 1
ATOM 1364 O O . SER B 1 39 ? -4.527 31.516 0.199 1 90.56 39 SER B O 1
ATOM 1366 N N . GLY B 1 40 ? -4.477 29.641 1.339 1 87.44 40 GLY B N 1
ATOM 1367 C CA . GLY B 1 40 ? -5.91 29.656 1.592 1 87.44 40 GLY B CA 1
ATOM 1368 C C . GLY B 1 40 ? -6.711 28.891 0.553 1 87.44 40 GLY B C 1
ATOM 1369 O O . GLY B 1 40 ? -7.938 28.828 0.632 1 87.44 40 GLY B O 1
ATOM 1370 N N . ASN B 1 41 ? -6.004 28.359 -0.397 1 91.88 41 ASN B N 1
ATOM 1371 C CA . ASN B 1 41 ? -6.691 27.578 -1.415 1 91.88 41 ASN B CA 1
ATOM 1372 C C . ASN B 1 41 ? -7.098 26.203 -0.883 1 91.88 41 ASN B C 1
ATOM 1374 O O . ASN B 1 41 ? -6.344 25.578 -0.137 1 91.88 41 ASN B O 1
ATOM 1378 N N . VAL B 1 42 ? -8.367 25.906 -1.236 1 90.5 42 VAL B N 1
ATOM 1379 C CA . VAL B 1 42 ? -8.867 24.594 -0.806 1 90.5 42 VAL B CA 1
ATOM 1380 C C . VAL B 1 42 ? -8.125 23.484 -1.548 1 90.5 42 VAL B C 1
ATOM 1382 O O . VAL B 1 42 ? -8.109 23.453 -2.781 1 90.5 42 VAL B O 1
ATOM 1385 N N . LEU B 1 43 ? -7.508 22.672 -0.802 1 84.94 43 LEU B N 1
ATOM 1386 C CA . LEU B 1 43 ? -6.828 21.516 -1.38 1 84.94 43 LEU B CA 1
ATOM 1387 C C . LEU B 1 43 ? -7.801 20.359 -1.578 1 84.94 43 LEU B C 1
ATOM 1389 O O . LEU B 1 43 ? -7.836 19.75 -2.65 1 84.94 43 LEU B O 1
ATOM 1393 N N . TYR B 1 44 ? -8.508 20 -0.594 1 86 44 TYR B N 1
ATOM 1394 C CA . TYR B 1 44 ? -9.531 18.969 -0.655 1 86 44 TYR B CA 1
ATOM 1395 C C . TYR B 1 44 ? -10.547 19.125 0.469 1 86 44 TYR B C 1
ATOM 1397 O O . TYR B 1 44 ? -10.32 19.891 1.41 1 86 44 TYR B O 1
ATOM 1405 N N . THR B 1 45 ? -11.672 18.5 0.28 1 91.25 45 THR B N 1
ATOM 1406 C CA . THR B 1 45 ? -12.758 18.562 1.249 1 91.25 45 THR B CA 1
ATOM 1407 C C . THR B 1 45 ? -12.93 17.203 1.937 1 91.25 45 THR B C 1
ATOM 1409 O O . THR B 1 45 ? -12.875 16.156 1.286 1 91.25 45 THR B O 1
ATOM 1412 N N . VAL B 1 46 ? -13.039 17.344 3.258 1 91.19 46 VAL B N 1
ATOM 1413 C CA . VAL B 1 46 ? -13.297 16.141 4.059 1 91.19 46 VAL B CA 1
ATOM 1414 C C . VAL B 1 46 ? -14.734 16.172 4.57 1 91.19 46 VAL B C 1
ATOM 1416 O O . VAL B 1 46 ? -15.141 17.094 5.266 1 91.19 46 VAL B O 1
ATOM 1419 N N . THR B 1 47 ? -15.445 15.078 4.207 1 93.19 47 THR B N 1
ATOM 1420 C CA . THR B 1 47 ? -16.812 14.977 4.715 1 93.19 47 THR B CA 1
ATOM 1421 C C . THR B 1 47 ? -16.844 14.25 6.055 1 93.19 47 THR B C 1
ATOM 1423 O O . THR B 1 47 ? -15.906 13.523 6.391 1 93.19 47 THR B O 1
ATOM 1426 N N . LYS B 1 48 ? -17.906 14.547 6.734 1 94.31 48 LYS B N 1
ATOM 1427 C CA . LYS B 1 48 ? -18.078 13.859 8.016 1 94.31 48 LYS B CA 1
ATOM 1428 C C . LYS B 1 48 ? -18.047 12.344 7.832 1 94.31 48 LYS B C 1
ATOM 1430 O O . LYS B 1 48 ? -17.375 11.633 8.594 1 94.31 48 LYS B O 1
ATOM 1435 N N . GLU B 1 49 ? -18.688 11.891 6.848 1 91.12 49 GLU B N 1
ATOM 1436 C CA . GLU B 1 49 ? -18.75 10.453 6.582 1 91.12 49 GLU B CA 1
ATOM 1437 C C . GLU B 1 49 ? -17.359 9.883 6.301 1 91.12 49 GLU B C 1
ATOM 1439 O O . GLU B 1 49 ? -16.984 8.859 6.867 1 91.12 49 GLU B O 1
ATOM 1444 N N . SER B 1 50 ? -16.688 10.602 5.48 1 87.19 50 SER B N 1
ATOM 1445 C CA . SER B 1 50 ? -15.359 10.109 5.121 1 87.19 50 SER B CA 1
ATOM 1446 C C . SER B 1 50 ? -14.414 10.148 6.32 1 87.19 50 SER B C 1
ATOM 1448 O O . SER B 1 50 ? -13.594 9.25 6.5 1 87.19 50 SER B O 1
ATOM 1450 N N . LEU B 1 51 ? -14.539 11.164 7.117 1 89.5 51 LEU B N 1
ATOM 1451 C CA . LEU B 1 51 ? -13.695 11.297 8.297 1 89.5 51 LEU B CA 1
ATOM 1452 C C . LEU B 1 51 ? -13.992 10.18 9.305 1 89.5 51 LEU B C 1
ATOM 1454 O O . LEU B 1 51 ? -13.07 9.555 9.82 1 89.5 51 LEU B O 1
ATOM 1458 N N . MET B 1 52 ? -15.227 9.922 9.523 1 89.12 52 MET B N 1
ATOM 1459 C CA . MET B 1 52 ? -15.609 8.875 10.469 1 89.12 52 MET B CA 1
ATOM 1460 C C . MET B 1 52 ? -15.148 7.508 9.984 1 89.12 52 MET B C 1
ATOM 1462 O O . MET B 1 52 ? -14.703 6.68 10.773 1 89.12 52 MET B O 1
ATOM 1466 N N . GLU B 1 53 ? -15.266 7.258 8.719 1 85.12 53 GLU B N 1
ATOM 1467 C CA . GLU B 1 53 ? -14.789 6.004 8.148 1 85.12 53 GLU B CA 1
ATOM 1468 C C . GLU B 1 53 ? -13.289 5.832 8.367 1 85.12 53 GLU B C 1
ATOM 1470 O O . GLU B 1 53 ? -12.828 4.754 8.75 1 85.12 53 GLU B O 1
ATOM 1475 N N . ARG B 1 54 ? -12.625 6.922 8.156 1 84.31 54 ARG B N 1
ATOM 1476 C CA . ARG B 1 54 ? -11.172 6.887 8.336 1 84.31 54 ARG B CA 1
ATOM 1477 C C . ARG B 1 54 ? -10.805 6.645 9.797 1 84.31 54 ARG B C 1
ATOM 1479 O O . ARG B 1 54 ? -9.938 5.828 10.094 1 84.31 54 ARG B O 1
ATOM 1486 N N . LEU B 1 55 ? -11.492 7.309 10.633 1 86.31 55 LEU B N 1
ATOM 1487 C CA . LEU B 1 55 ? -11.188 7.203 12.055 1 86.31 55 LEU B CA 1
ATOM 1488 C C . LEU B 1 55 ? -11.578 5.828 12.586 1 86.31 55 LEU B C 1
ATOM 1490 O O . LEU B 1 55 ? -10.977 5.34 13.547 1 86.31 55 LEU B O 1
ATOM 1494 N N . ASN B 1 56 ? -12.492 5.234 11.875 1 84.81 56 ASN B N 1
ATOM 1495 C CA . ASN B 1 56 ? -12.969 3.932 12.328 1 84.81 56 ASN B CA 1
ATOM 1496 C C . ASN B 1 56 ? -12.188 2.793 11.68 1 84.81 56 ASN B C 1
ATOM 1498 O O . ASN B 1 56 ? -12.422 1.622 11.977 1 84.81 56 ASN B O 1
ATOM 1502 N N . THR B 1 57 ? -11.383 3.223 10.758 1 83 57 THR B N 1
ATOM 1503 C CA . THR B 1 57 ? -10.555 2.188 10.148 1 83 57 THR B CA 1
ATOM 1504 C C . THR B 1 57 ? -9.617 1.567 11.18 1 83 57 THR B C 1
ATOM 1506 O O . THR B 1 57 ? -8.898 2.281 11.875 1 83 57 THR B O 1
ATOM 1509 N N . ASP B 1 58 ? -9.703 0.265 11.305 1 83.06 58 ASP B N 1
ATOM 1510 C CA . ASP B 1 58 ? -8.812 -0.486 12.18 1 83.06 58 ASP B CA 1
ATOM 1511 C C . ASP B 1 58 ? -7.547 -0.915 11.445 1 83.06 58 ASP B C 1
ATOM 1513 O O . ASP B 1 58 ? -7.535 -1.943 10.766 1 83.06 58 ASP B O 1
ATOM 1517 N N . MET B 1 59 ? -6.473 -0.144 11.625 1 86.25 59 MET B N 1
ATOM 1518 C CA . MET B 1 59 ? -5.223 -0.413 10.93 1 86.25 59 MET B CA 1
ATOM 1519 C C . MET B 1 59 ? -4.613 -1.734 11.383 1 86.25 59 MET B C 1
ATOM 1521 O O . MET B 1 59 ? -3.938 -2.414 10.609 1 86.25 59 MET B O 1
ATOM 1525 N N . HIS B 1 60 ? -4.895 -2.039 12.562 1 85.31 60 HIS B N 1
ATOM 1526 C CA . HIS B 1 60 ? -4.438 -3.334 13.055 1 85.31 60 HIS B CA 1
ATOM 1527 C C . HIS B 1 60 ? -5.094 -4.477 12.289 1 85.31 60 HIS B C 1
ATOM 1529 O O . HIS B 1 60 ? -4.406 -5.352 11.758 1 85.31 60 HIS B O 1
ATOM 1535 N N . ALA B 1 61 ? -6.41 -4.367 12.195 1 82.12 61 ALA B N 1
ATOM 1536 C CA . ALA B 1 61 ? -7.148 -5.395 11.469 1 82.12 61 ALA B CA 1
ATOM 1537 C C . ALA B 1 61 ? -6.762 -5.414 10 1 82.12 61 ALA B C 1
ATOM 1539 O O . ALA B 1 61 ? -6.586 -6.484 9.406 1 82.12 61 ALA B O 1
ATOM 1540 N N . THR B 1 62 ? -6.586 -4.227 9.453 1 84 62 THR B N 1
ATOM 1541 C CA . THR B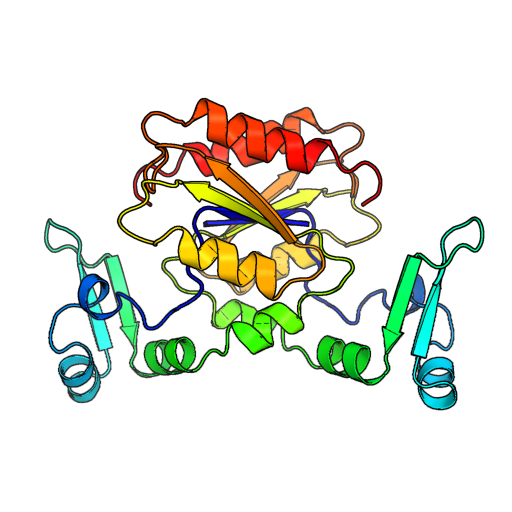 1 62 ? -6.203 -4.125 8.047 1 84 62 THR B CA 1
ATOM 1542 C C . THR B 1 62 ? -4.828 -4.746 7.816 1 84 62 THR B C 1
ATOM 1544 O O . THR B 1 62 ? -4.629 -5.477 6.844 1 84 62 THR B O 1
ATOM 1547 N N . SER B 1 63 ? -3.904 -4.539 8.664 1 87.44 63 SER B N 1
ATOM 1548 C CA . SER B 1 63 ? -2.549 -5.07 8.562 1 87.44 63 SER B CA 1
ATOM 1549 C C . SER B 1 63 ? -2.543 -6.59 8.648 1 87.44 63 SER B C 1
ATOM 1551 O O . SER B 1 63 ? -1.796 -7.258 7.934 1 87.44 63 SER B O 1
ATOM 1553 N N . LEU B 1 64 ? -3.426 -7.102 9.422 1 78.75 64 LEU B N 1
ATOM 1554 C CA . LEU B 1 64 ? -3.516 -8.547 9.609 1 78.75 64 LEU B CA 1
ATOM 1555 C C . LEU B 1 64 ? -4.133 -9.211 8.391 1 78.75 64 LEU B C 1
ATOM 1557 O O . LEU B 1 64 ? -3.912 -10.406 8.148 1 78.75 64 LEU B O 1
ATOM 1561 N N . SER B 1 65 ? -4.871 -8.398 7.641 1 80.62 65 SER B N 1
ATOM 1562 C CA . SER B 1 65 ? -5.574 -8.961 6.496 1 80.62 65 SER B CA 1
ATOM 1563 C C . SER B 1 65 ? -4.676 -9 5.262 1 80.62 65 SER B C 1
ATOM 1565 O O . SER B 1 65 ? -5.039 -9.586 4.242 1 80.62 65 SER B O 1
ATOM 1567 N N . ILE B 1 66 ? -3.504 -8.383 5.379 1 85.5 66 ILE B N 1
ATOM 1568 C CA . ILE B 1 66 ? -2.564 -8.406 4.262 1 85.5 66 ILE B CA 1
ATOM 1569 C C . ILE B 1 66 ? -2.098 -9.844 4.012 1 85.5 66 ILE B C 1
ATOM 1571 O O . ILE B 1 66 ? -1.688 -10.539 4.941 1 85.5 66 ILE B O 1
ATOM 1575 N N . SER B 1 67 ? -2.217 -10.234 2.779 1 81.06 67 SER B N 1
ATOM 1576 C CA . SER B 1 67 ? -1.868 -11.594 2.391 1 81.06 67 SER B CA 1
ATOM 1577 C C . SER B 1 67 ? -0.403 -11.898 2.688 1 81.06 67 SER B C 1
ATOM 1579 O O . SER B 1 67 ? 0.459 -11.031 2.529 1 81.06 67 SER B O 1
ATOM 1581 N N . LYS B 1 68 ? -0.208 -13.102 2.971 1 79.5 68 LYS B N 1
ATOM 1582 C CA . LYS B 1 68 ? 1.16 -13.547 3.215 1 79.5 68 LYS B CA 1
ATOM 1583 C C . LYS B 1 68 ? 1.968 -13.586 1.921 1 79.5 68 LYS B C 1
ATOM 1585 O O . LYS B 1 68 ? 3.197 -13.656 1.951 1 79.5 68 LYS B O 1
ATOM 1590 N N . GLU B 1 69 ? 1.267 -13.484 0.869 1 78.44 69 GLU B N 1
ATOM 1591 C CA . GLU B 1 69 ? 1.927 -13.445 -0.433 1 78.44 69 GLU B CA 1
ATOM 1592 C C . GLU B 1 69 ? 2.402 -12.039 -0.772 1 78.44 69 GLU B C 1
ATOM 1594 O O . GLU B 1 69 ? 3.207 -11.852 -1.688 1 78.44 69 GLU B O 1
ATOM 1599 N N . CYS B 1 70 ? 1.92 -11.148 -0.051 1 87.31 70 CYS B N 1
ATOM 1600 C CA . CYS B 1 70 ? 2.248 -9.75 -0.332 1 87.31 70 CYS B CA 1
ATOM 1601 C C . CYS B 1 70 ? 3.553 -9.352 0.346 1 87.31 70 CYS B C 1
ATOM 1603 O O . CYS B 1 70 ? 3.689 -9.477 1.563 1 87.31 70 CYS B O 1
ATOM 1605 N N . SER B 1 71 ? 4.527 -9.008 -0.416 1 91.94 71 SER B N 1
ATOM 1606 C CA . SER B 1 71 ? 5.723 -8.375 0.132 1 91.94 71 SER B CA 1
ATOM 1607 C C . SER B 1 71 ? 5.473 -6.902 0.451 1 91.94 71 SER B C 1
ATOM 1609 O O . SER B 1 71 ? 5.191 -6.109 -0.448 1 91.94 71 SER B O 1
ATOM 1611 N N . PHE B 1 72 ? 5.621 -6.59 1.723 1 94.94 72 PHE B N 1
ATOM 1612 C CA . PHE B 1 72 ? 5.309 -5.25 2.201 1 94.94 72 PHE B CA 1
ATOM 1613 C C . PHE B 1 72 ? 6.562 -4.555 2.721 1 94.94 72 PHE B C 1
ATOM 1615 O O . PHE B 1 72 ? 7.164 -5.004 3.699 1 94.94 72 PHE B O 1
ATOM 1622 N N . PHE B 1 73 ? 6.969 -3.475 2.029 1 97.56 73 PHE B N 1
ATOM 1623 C CA . PHE B 1 73 ? 8.195 -2.764 2.357 1 97.56 73 PHE B CA 1
ATOM 1624 C C . PHE B 1 73 ? 7.902 -1.327 2.768 1 97.56 73 PHE B C 1
ATOM 1626 O O . PHE B 1 73 ? 7.227 -0.596 2.039 1 97.56 73 PHE B O 1
ATOM 1633 N N . THR B 1 74 ? 8.352 -0.943 3.986 1 98.25 74 THR B N 1
ATOM 1634 C CA . THR B 1 74 ? 8.188 0.429 4.457 1 98.25 74 THR B CA 1
ATOM 1635 C C . THR B 1 74 ? 9.539 1.14 4.52 1 98.25 74 THR B C 1
ATOM 1637 O O . THR B 1 74 ? 10.531 0.563 4.977 1 98.25 74 THR B O 1
ATOM 1640 N N . VAL B 1 75 ? 9.586 2.326 3.936 1 98.31 75 VAL B N 1
ATOM 1641 C CA . VAL B 1 75 ? 10.703 3.246 4.137 1 98.31 75 VAL B CA 1
ATOM 1642 C C . VAL B 1 75 ? 10.242 4.445 4.957 1 98.31 75 VAL B C 1
ATOM 1644 O O . VAL B 1 75 ? 9.188 5.023 4.688 1 98.31 75 VAL B O 1
ATOM 1647 N N . HIS B 1 76 ? 11.008 4.77 5.984 1 98.62 76 HIS B N 1
ATOM 1648 C CA . HIS B 1 76 ? 10.633 5.871 6.867 1 98.62 76 HIS B CA 1
ATOM 1649 C C . HIS B 1 76 ? 11.859 6.625 7.355 1 98.62 76 HIS B C 1
ATOM 1651 O O . HIS B 1 76 ? 12.906 6.023 7.617 1 98.62 76 HIS B O 1
ATOM 1657 N N . GLY B 1 77 ? 11.734 7.906 7.395 1 98.31 77 GLY B N 1
ATOM 1658 C CA . GLY B 1 77 ? 12.812 8.719 7.938 1 98.31 77 GLY B CA 1
ATOM 1659 C C . GLY B 1 77 ? 12.789 8.805 9.453 1 98.31 77 GLY B C 1
ATOM 1660 O O . GLY B 1 77 ? 11.734 9.008 10.055 1 98.31 77 GLY B O 1
ATOM 1661 N N . SER B 1 78 ? 13.977 8.727 10.07 1 98.31 78 SER B N 1
ATOM 1662 C CA . SER B 1 78 ? 14.039 8.789 11.523 1 98.31 78 SER B CA 1
ATOM 1663 C C . SER B 1 78 ? 13.781 10.203 12.031 1 98.31 78 SER B C 1
ATOM 1665 O O . SER B 1 78 ? 13.43 10.398 13.195 1 98.31 78 SER B O 1
ATOM 1667 N N . ALA B 1 79 ? 13.969 11.164 11.18 1 97.88 79 ALA B N 1
ATOM 1668 C CA . ALA B 1 79 ? 13.766 12.555 11.57 1 97.88 79 ALA B CA 1
ATOM 1669 C C . ALA B 1 79 ? 12.484 13.117 10.969 1 97.88 79 ALA B C 1
ATOM 1671 O O . ALA B 1 79 ? 12.383 14.32 10.719 1 97.88 79 ALA B O 1
ATOM 1672 N N . ASP B 1 80 ? 11.531 12.227 10.648 1 96.62 80 ASP B N 1
ATOM 1673 C CA . ASP B 1 80 ? 10.227 12.656 10.156 1 96.62 80 ASP B CA 1
ATOM 1674 C C . ASP B 1 80 ? 9.406 13.305 11.266 1 96.62 80 ASP B C 1
ATOM 1676 O O . ASP B 1 80 ? 8.93 12.625 12.172 1 96.62 80 ASP B O 1
ATOM 1680 N N . GLU B 1 81 ? 9.125 14.555 11.18 1 94.19 81 GLU B N 1
ATOM 1681 C CA . GLU B 1 81 ? 8.406 15.289 12.211 1 94.19 81 GLU B CA 1
ATOM 1682 C C . GLU B 1 81 ? 6.902 15.281 11.953 1 94.19 81 GLU B C 1
ATOM 1684 O O . GLU B 1 81 ? 6.109 15.617 12.836 1 94.19 81 GLU B O 1
ATOM 1689 N N . ILE B 1 82 ? 6.473 14.891 10.812 1 92.12 82 ILE B N 1
ATOM 1690 C CA . ILE B 1 82 ? 5.062 14.883 10.43 1 92.12 82 ILE B CA 1
ATOM 1691 C C . ILE B 1 82 ? 4.43 13.547 10.828 1 92.12 82 ILE B C 1
ATOM 1693 O O . ILE B 1 82 ? 3.375 13.523 11.469 1 92.12 82 ILE B O 1
ATOM 1697 N N . ILE B 1 83 ? 5.023 12.516 10.438 1 95 83 ILE B N 1
ATOM 1698 C CA . ILE B 1 83 ? 4.629 11.164 10.836 1 95 83 ILE B CA 1
ATOM 1699 C C . ILE B 1 83 ? 5.777 10.492 11.586 1 95 83 ILE B C 1
ATOM 1701 O O . ILE B 1 83 ? 6.797 10.141 10.984 1 95 83 ILE B O 1
ATOM 1705 N N . PRO B 1 84 ? 5.594 10.258 12.828 1 96.31 84 PRO B N 1
ATOM 1706 C CA . PRO B 1 84 ? 6.688 9.672 13.609 1 96.31 84 PRO B CA 1
ATOM 1707 C C . PRO B 1 84 ? 7.086 8.281 13.117 1 96.31 84 PRO B C 1
ATOM 1709 O O . PRO B 1 84 ? 6.234 7.523 12.648 1 96.31 84 PRO B O 1
ATOM 1712 N N . VAL B 1 85 ? 8.375 7.941 13.242 1 97.81 85 VAL B N 1
ATOM 1713 C CA . VAL B 1 85 ? 8.922 6.68 12.758 1 97.81 85 VAL B CA 1
ATOM 1714 C C . VAL B 1 85 ? 8.266 5.516 13.492 1 97.81 85 VAL B C 1
ATOM 1716 O O . VAL B 1 85 ? 8.242 4.387 12.992 1 97.81 85 VAL B O 1
ATOM 1719 N N . GLU B 1 86 ? 7.676 5.781 14.641 1 97.44 86 GLU B N 1
ATOM 1720 C CA . GLU B 1 86 ? 6.965 4.758 15.398 1 97.44 86 GLU B CA 1
ATOM 1721 C C . GLU B 1 86 ? 5.836 4.141 14.578 1 97.44 86 GLU B C 1
ATOM 1723 O O . GLU B 1 86 ? 5.504 2.967 14.758 1 97.44 86 GLU B O 1
ATOM 1728 N N . ASP B 1 87 ? 5.25 4.891 13.711 1 97 87 ASP B N 1
ATOM 1729 C CA . ASP B 1 87 ? 4.215 4.355 12.828 1 97 87 ASP B CA 1
ATOM 1730 C C . ASP B 1 87 ? 4.758 3.227 11.961 1 97 87 ASP B C 1
ATOM 1732 O O . ASP B 1 87 ? 4.074 2.227 11.734 1 97 87 ASP B O 1
ATOM 1736 N N . ALA B 1 88 ? 5.992 3.383 11.477 1 97.69 88 ALA B N 1
ATOM 1737 C CA . ALA B 1 88 ? 6.621 2.344 10.664 1 97.69 88 ALA B CA 1
ATOM 1738 C C . ALA B 1 88 ? 6.84 1.069 11.469 1 97.69 88 ALA B C 1
ATOM 1740 O O . ALA B 1 88 ? 6.652 -0.037 10.961 1 97.69 88 ALA B O 1
ATOM 1741 N N . TYR B 1 89 ? 7.156 1.258 12.734 1 97.81 89 TYR B N 1
ATOM 1742 C CA . TYR B 1 89 ? 7.375 0.111 13.609 1 97.81 89 TYR B CA 1
ATOM 1743 C C . TYR B 1 89 ? 6.082 -0.661 13.828 1 97.81 89 TYR B C 1
ATOM 1745 O O . TYR B 1 89 ? 6.094 -1.888 13.953 1 97.81 89 TYR B O 1
ATOM 1753 N N . GLU B 1 90 ? 5.016 0.059 13.867 1 96.5 90 GLU B N 1
ATOM 1754 C CA . GLU B 1 90 ? 3.732 -0.604 14.062 1 96.5 90 GLU B CA 1
ATOM 1755 C C . GLU B 1 90 ? 3.373 -1.482 12.867 1 96.5 90 GLU B C 1
ATOM 1757 O O . GLU B 1 90 ? 2.879 -2.6 13.039 1 96.5 90 GLU B O 1
ATOM 1762 N N . PHE B 1 91 ? 3.625 -1.013 11.664 1 96.19 91 PHE B N 1
ATOM 1763 C CA . PHE B 1 91 ? 3.42 -1.86 10.492 1 96.19 91 PHE B CA 1
ATOM 1764 C C . PHE B 1 91 ? 4.246 -3.137 10.602 1 96.19 91 PHE B C 1
ATOM 1766 O O . PHE B 1 91 ? 3.744 -4.23 10.336 1 96.19 91 PHE B O 1
ATOM 1773 N N . ALA B 1 92 ? 5.543 -2.939 10.984 1 95.69 92 ALA B N 1
ATOM 1774 C CA . ALA B 1 92 ? 6.473 -4.059 11.086 1 95.69 92 ALA B CA 1
ATOM 1775 C C . ALA B 1 92 ? 5.992 -5.082 12.109 1 95.69 92 ALA B C 1
ATOM 1777 O O . ALA B 1 92 ? 6.156 -6.289 11.922 1 95.69 92 ALA B O 1
ATOM 1778 N N . LYS B 1 93 ? 5.375 -4.598 13.109 1 95 93 LYS B N 1
ATOM 1779 C CA . LYS B 1 93 ? 4.895 -5.445 14.195 1 95 93 LYS B CA 1
ATOM 1780 C C . LYS B 1 93 ? 3.699 -6.289 13.75 1 95 93 LYS B C 1
ATOM 1782 O O . LYS B 1 93 ? 3.527 -7.422 14.203 1 95 93 LYS B O 1
ATOM 1787 N N . HIS B 1 94 ? 2.898 -5.797 12.789 1 92.75 94 HIS B N 1
ATOM 1788 C CA . HIS B 1 94 ? 1.596 -6.41 12.562 1 92.75 94 HIS B CA 1
ATOM 1789 C C . HIS B 1 94 ? 1.539 -7.086 11.195 1 92.75 94 HIS B C 1
ATOM 1791 O O . HIS B 1 94 ? 0.628 -7.875 10.922 1 92.75 94 HIS B O 1
ATOM 1797 N N . ILE B 1 95 ? 2.42 -6.832 10.312 1 92 95 ILE B N 1
ATOM 1798 C CA . ILE B 1 95 ? 2.473 -7.457 8.992 1 92 95 ILE B CA 1
ATOM 1799 C C . ILE B 1 95 ? 3.607 -8.477 8.953 1 92 95 ILE B C 1
ATOM 1801 O O . ILE B 1 95 ? 4.785 -8.102 8.961 1 92 95 ILE B O 1
ATOM 1805 N N . PRO B 1 96 ? 3.307 -9.719 8.883 1 84.44 96 PRO B N 1
ATOM 1806 C CA . PRO B 1 96 ? 4.324 -10.766 8.977 1 84.44 96 PRO B CA 1
ATOM 1807 C C . PRO B 1 96 ? 5.363 -10.68 7.863 1 84.44 96 PRO B C 1
ATOM 1809 O O . PRO B 1 96 ? 6.535 -11 8.086 1 84.44 96 PRO B O 1
ATOM 1812 N N . THR B 1 97 ? 5.055 -10.258 6.699 1 87.56 97 THR B N 1
ATOM 1813 C CA . THR B 1 97 ? 5.961 -10.227 5.559 1 87.56 97 THR B CA 1
ATOM 1814 C C . THR B 1 97 ? 6.57 -8.836 5.391 1 87.56 97 THR B C 1
ATOM 1816 O O . THR B 1 97 ? 7.117 -8.516 4.332 1 87.56 97 THR B O 1
ATOM 1819 N N . HIS B 1 98 ? 6.531 -8.062 6.438 1 94.06 98 HIS B N 1
ATOM 1820 C CA . HIS B 1 98 ? 6.961 -6.672 6.383 1 94.06 98 HIS B CA 1
ATOM 1821 C C . HIS B 1 98 ? 8.484 -6.566 6.43 1 94.06 98 HIS B C 1
ATOM 1823 O O . HIS B 1 98 ? 9.133 -7.273 7.195 1 94.06 98 HIS B O 1
ATOM 1829 N N . LYS B 1 99 ? 9.047 -5.715 5.629 1 96 99 LYS B N 1
ATOM 1830 C CA . LYS B 1 99 ? 10.422 -5.242 5.723 1 96 99 LYS B CA 1
ATOM 1831 C C . LYS B 1 99 ? 10.469 -3.736 5.965 1 96 99 LYS B C 1
ATOM 1833 O O . LYS B 1 99 ? 9.688 -2.982 5.387 1 96 99 LYS B O 1
ATOM 1838 N N . LEU B 1 100 ? 11.438 -3.332 6.867 1 98.06 100 LEU B N 1
ATOM 1839 C CA . LEU B 1 100 ? 11.523 -1.928 7.25 1 98.06 100 LEU B CA 1
ATOM 1840 C C . LEU B 1 100 ? 12.914 -1.373 6.969 1 98.06 100 LEU B C 1
ATOM 1842 O O . LEU B 1 100 ? 13.914 -2.018 7.281 1 98.06 100 LEU B O 1
ATOM 1846 N N . CYS B 1 101 ? 12.906 -0.254 6.305 1 98.38 101 CYS B N 1
ATOM 1847 C CA . CYS B 1 101 ? 14.125 0.528 6.133 1 98.38 101 CYS B CA 1
ATOM 1848 C C . CYS B 1 101 ? 13.977 1.913 6.746 1 98.38 101 CYS B C 1
ATOM 1850 O O . CYS B 1 101 ? 13.227 2.748 6.238 1 98.38 101 CYS B O 1
ATOM 1852 N N . VAL B 1 102 ? 14.695 2.115 7.824 1 98.5 102 VAL B N 1
ATOM 1853 C CA . VAL B 1 102 ? 14.711 3.441 8.438 1 98.5 102 VAL B CA 1
ATOM 1854 C C . VAL B 1 102 ? 15.914 4.23 7.918 1 98.5 102 VAL B C 1
ATOM 1856 O O . VAL B 1 102 ? 17.062 3.787 8.047 1 98.5 102 VAL B O 1
ATOM 1859 N N .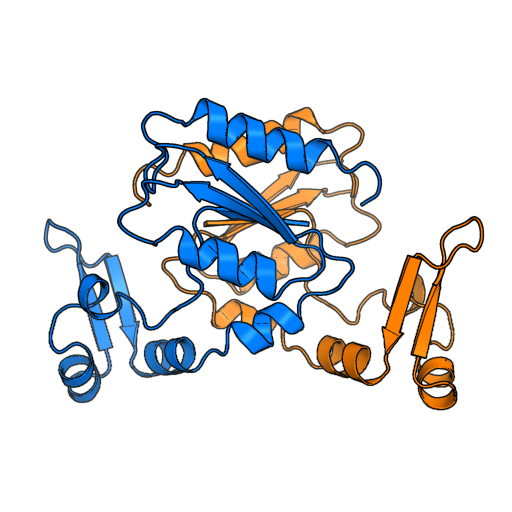 VAL B 1 103 ? 15.617 5.328 7.289 1 98.12 103 VAL B N 1
ATOM 1860 C CA . VAL B 1 103 ? 16.688 6.203 6.809 1 98.12 103 VAL B CA 1
ATOM 1861 C C . VAL B 1 103 ? 17.062 7.199 7.898 1 98.12 103 VAL B C 1
ATOM 1863 O O . VAL B 1 103 ? 16.312 8.141 8.18 1 98.12 103 VAL B O 1
ATOM 1866 N N . GLU B 1 104 ? 18.234 7.039 8.422 1 97.81 104 GLU B N 1
ATOM 1867 C CA . GLU B 1 104 ? 18.688 7.848 9.547 1 97.81 104 GLU B CA 1
ATOM 1868 C C . GLU B 1 104 ? 18.812 9.32 9.156 1 97.81 104 GLU B C 1
ATOM 1870 O O . GLU B 1 104 ? 19.453 9.648 8.156 1 97.81 104 GLU B O 1
ATOM 1875 N N . GLY B 1 105 ? 18.219 10.172 9.883 1 97.94 105 GLY B N 1
ATOM 1876 C CA . GLY B 1 105 ? 18.328 11.609 9.695 1 97.94 105 GLY B CA 1
ATOM 1877 C C . GLY B 1 105 ? 17.375 12.148 8.641 1 97.94 105 GLY B C 1
ATOM 1878 O O . GLY B 1 105 ? 17.266 13.359 8.461 1 97.94 105 GLY B O 1
ATOM 1879 N N . ALA B 1 106 ? 16.656 11.328 8.008 1 97.38 106 ALA B N 1
ATOM 1880 C CA . ALA B 1 106 ? 15.797 11.773 6.918 1 97.38 106 ALA B CA 1
ATOM 1881 C C . ALA B 1 106 ? 14.492 12.359 7.457 1 97.38 106 ALA B C 1
ATOM 1883 O O . ALA B 1 106 ? 13.906 11.828 8.398 1 97.38 106 ALA B O 1
ATOM 1884 N N . ASP B 1 107 ? 14.109 13.469 6.852 1 96.06 107 ASP B N 1
ATOM 1885 C CA . ASP B 1 107 ? 12.812 14.07 7.156 1 96.06 107 ASP B CA 1
ATOM 1886 C C . ASP B 1 107 ? 11.703 13.438 6.32 1 96.06 107 ASP B C 1
ATOM 1888 O O . ASP B 1 107 ? 11.922 12.43 5.645 1 96.06 107 ASP B O 1
ATOM 1892 N N . HIS B 1 108 ? 10.453 13.898 6.422 1 93.75 108 HIS B N 1
ATOM 1893 C CA . HIS B 1 108 ? 9.289 13.312 5.777 1 93.75 108 HIS B CA 1
ATOM 1894 C C . HIS B 1 108 ? 9.453 13.273 4.266 1 93.75 108 HIS B C 1
ATOM 1896 O O . HIS B 1 108 ? 9.047 12.305 3.613 1 93.75 108 HIS B O 1
ATOM 1902 N N . CYS B 1 109 ? 10.094 14.258 3.73 1 91.94 109 CYS B N 1
ATOM 1903 C CA . CYS B 1 109 ? 10.219 14.383 2.281 1 91.94 109 CYS B CA 1
ATOM 1904 C C . CYS B 1 109 ? 11.562 13.852 1.8 1 91.94 109 CYS B C 1
ATOM 1906 O O . CYS B 1 109 ? 11.859 13.898 0.605 1 91.94 109 CYS B O 1
ATOM 1908 N N . TYR B 1 110 ? 12.289 13.492 2.594 1 95.38 110 TYR B N 1
ATOM 1909 C CA . TYR B 1 110 ? 13.609 12.953 2.275 1 95.38 110 TYR B CA 1
ATOM 1910 C C . TYR B 1 110 ? 14.453 13.992 1.534 1 95.38 110 TYR B C 1
ATOM 1912 O O . TYR B 1 110 ? 15.188 13.648 0.604 1 95.38 110 TYR B O 1
ATOM 1920 N N . THR B 1 111 ? 14.367 15.234 1.908 1 91.75 111 THR B N 1
ATOM 1921 C CA . THR B 1 111 ? 14.969 16.359 1.203 1 91.75 111 THR B CA 1
ATOM 1922 C C . THR B 1 111 ? 16.469 16.141 1.027 1 91.75 111 THR B C 1
ATOM 1924 O O . THR B 1 111 ? 17.016 16.359 -0.06 1 91.75 111 THR B O 1
ATOM 1927 N N . ARG B 1 112 ? 17.25 15.703 1.967 1 93.81 112 ARG B N 1
ATOM 1928 C CA . ARG B 1 112 ? 18.688 15.5 1.869 1 93.81 112 ARG B CA 1
ATOM 1929 C C . ARG B 1 112 ? 19.031 14.023 1.765 1 93.81 112 ARG B C 1
ATOM 1931 O O . ARG B 1 112 ? 20.188 13.633 1.913 1 93.81 112 ARG B O 1
ATOM 1938 N N . HIS B 1 113 ? 17.984 13.203 1.459 1 95.94 113 HIS B N 1
ATOM 1939 C CA . HIS B 1 113 ? 18.188 11.758 1.478 1 95.94 113 HIS B CA 1
ATOM 1940 C C . HIS B 1 113 ? 17.469 11.086 0.31 1 95.94 113 HIS B C 1
ATOM 1942 O O . HIS B 1 113 ? 16.953 9.977 0.451 1 95.94 113 HIS B O 1
ATOM 1948 N N . ARG B 1 114 ? 17.406 11.812 -0.717 1 93.44 114 ARG B N 1
ATOM 1949 C CA . ARG B 1 114 ? 16.688 11.305 -1.877 1 93.44 114 ARG B CA 1
ATOM 1950 C C . ARG B 1 114 ? 17.375 10.094 -2.479 1 93.44 114 ARG B C 1
ATOM 1952 O O . ARG B 1 114 ? 16.719 9.148 -2.92 1 93.44 114 ARG B O 1
ATOM 1959 N N . LYS B 1 115 ? 18.656 10.188 -2.572 1 95.25 115 LYS B N 1
ATOM 1960 C CA . LYS B 1 115 ? 19.422 9.055 -3.113 1 95.25 115 LYS B CA 1
ATOM 1961 C C . LYS B 1 115 ? 19.25 7.816 -2.24 1 95.25 115 LYS B C 1
ATOM 1963 O O . LYS B 1 115 ? 19.047 6.711 -2.754 1 95.25 115 LYS B O 1
ATOM 1968 N N . GLU B 1 116 ? 19.328 8 -0.963 1 97 116 GLU B N 1
ATOM 1969 C CA . GLU B 1 116 ? 19.125 6.887 -0.041 1 97 116 GLU B CA 1
ATOM 1970 C C . GLU B 1 116 ? 17.734 6.281 -0.202 1 97 116 GLU B C 1
ATOM 1972 O O . GLU B 1 116 ? 17.578 5.059 -0.197 1 97 116 GLU B O 1
ATOM 1977 N N . LEU B 1 117 ? 16.75 7.129 -0.339 1 96.56 117 LEU B N 1
ATOM 1978 C CA . LEU B 1 117 ? 15.375 6.676 -0.556 1 96.56 117 LEU B CA 1
ATOM 1979 C C . LEU B 1 117 ? 15.273 5.859 -1.839 1 96.56 117 LEU B C 1
ATOM 1981 O O . LEU B 1 117 ? 14.773 4.73 -1.822 1 96.56 117 LEU B O 1
ATOM 1985 N N . SER B 1 118 ? 15.836 6.41 -2.904 1 95.88 118 SER B N 1
ATOM 1986 C CA . SER B 1 118 ? 15.758 5.738 -4.195 1 95.88 118 SER B CA 1
ATOM 1987 C C . SER B 1 118 ? 16.484 4.398 -4.168 1 95.88 118 SER B C 1
ATOM 1989 O O . SER B 1 118 ? 15.977 3.4 -4.684 1 95.88 118 SER B O 1
ATOM 1991 N N . ASP B 1 119 ? 17.625 4.387 -3.561 1 96.56 119 ASP B N 1
ATOM 1992 C CA . ASP B 1 119 ? 18.406 3.16 -3.48 1 96.56 119 ASP B CA 1
ATOM 1993 C C . ASP B 1 119 ? 17.656 2.082 -2.697 1 96.56 119 ASP B C 1
ATOM 1995 O O . ASP B 1 119 ? 17.656 0.913 -3.088 1 96.56 119 ASP B O 1
ATOM 1999 N N . ALA B 1 120 ? 17.047 2.457 -1.646 1 96.69 120 ALA B N 1
ATOM 2000 C CA . ALA B 1 120 ? 16.297 1.507 -0.816 1 96.69 120 ALA B CA 1
ATOM 2001 C C . ALA B 1 120 ? 15.133 0.897 -1.585 1 96.69 120 ALA B C 1
ATOM 2003 O O . ALA B 1 120 ? 14.953 -0.322 -1.581 1 96.69 120 ALA B O 1
ATOM 2004 N N . VAL B 1 121 ? 14.406 1.737 -2.287 1 96.56 121 VAL B N 1
ATOM 2005 C CA . VAL B 1 121 ? 13.219 1.288 -2.998 1 96.56 121 VAL B CA 1
ATOM 2006 C C . VAL B 1 121 ? 13.625 0.42 -4.188 1 96.56 121 VAL B C 1
ATOM 2008 O O . VAL B 1 121 ? 13.086 -0.673 -4.379 1 96.56 121 VAL B O 1
ATOM 2011 N N . VAL B 1 122 ? 14.594 0.862 -4.906 1 95.12 122 VAL B N 1
ATOM 2012 C CA . VAL B 1 122 ? 15.055 0.11 -6.07 1 95.12 122 VAL B CA 1
ATOM 2013 C C . VAL B 1 122 ? 15.648 -1.224 -5.621 1 95.12 122 VAL B C 1
ATOM 2015 O O . VAL B 1 122 ? 15.383 -2.264 -6.23 1 95.12 122 VAL B O 1
ATOM 2018 N N . GLY B 1 123 ? 16.406 -1.172 -4.559 1 94.44 123 GLY B N 1
ATOM 2019 C CA . GLY B 1 123 ? 16.969 -2.4 -4.02 1 94.44 123 GLY B CA 1
ATOM 2020 C C . GLY B 1 123 ? 15.906 -3.424 -3.645 1 94.44 123 GLY B C 1
ATOM 2021 O O . GLY B 1 123 ? 16.047 -4.609 -3.943 1 94.44 123 GLY B O 1
ATOM 2022 N N . PHE B 1 124 ? 14.898 -2.984 -3.074 1 94.62 124 PHE B N 1
ATOM 2023 C CA . PHE B 1 124 ? 13.836 -3.877 -2.627 1 94.62 124 PHE B CA 1
ATOM 2024 C C . PHE B 1 124 ? 13.086 -4.465 -3.816 1 94.62 124 PHE B C 1
ATOM 2026 O O . PHE B 1 124 ? 12.859 -5.676 -3.875 1 94.62 124 PHE B O 1
ATOM 2033 N N . ILE B 1 125 ? 12.711 -3.641 -4.836 1 92.94 125 ILE B N 1
ATOM 2034 C CA . ILE B 1 125 ? 11.812 -4.086 -5.895 1 92.94 125 ILE B CA 1
ATOM 2035 C C . ILE B 1 125 ? 12.586 -4.926 -6.906 1 92.94 125 ILE B C 1
ATOM 2037 O O . ILE B 1 125 ? 11.984 -5.637 -7.719 1 92.94 125 ILE B O 1
ATOM 2041 N N . THR B 1 126 ? 13.922 -4.781 -6.855 1 87.31 126 THR B N 1
ATOM 2042 C CA . THR B 1 126 ? 14.711 -5.559 -7.805 1 87.31 126 THR B CA 1
ATOM 2043 C C . THR B 1 126 ? 15.305 -6.797 -7.133 1 87.31 126 THR B C 1
ATOM 2045 O O . THR B 1 126 ? 15.875 -7.656 -7.801 1 87.31 126 THR B O 1
ATOM 2048 N N . SER B 1 127 ? 15.281 -6.793 -5.891 1 78.69 127 SER B N 1
ATOM 2049 C CA . SER B 1 127 ? 15.82 -7.953 -5.188 1 78.69 127 SER B CA 1
ATOM 2050 C C . SER B 1 127 ? 14.93 -9.172 -5.375 1 78.69 127 SER B C 1
ATOM 2052 O O . SER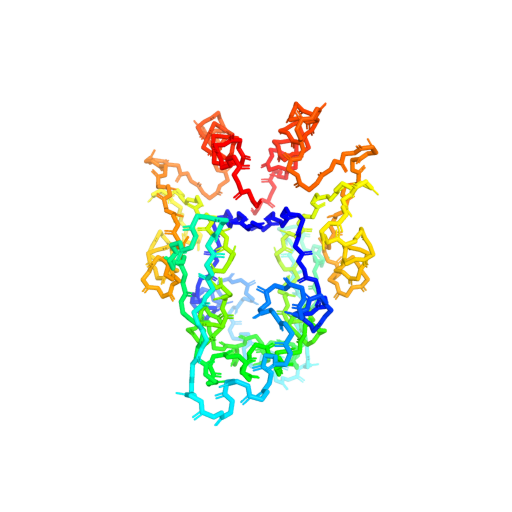 B 1 127 ? 15.414 -10.305 -5.422 1 78.69 127 SER B O 1
ATOM 2054 N N . LYS B 1 128 ? 13.727 -9.008 -5.172 1 63.53 128 LYS B N 1
ATOM 2055 C CA . LYS B 1 128 ? 12.859 -10.18 -5.062 1 63.53 128 LYS B CA 1
ATOM 2056 C C . LYS B 1 128 ? 12.617 -10.82 -6.426 1 63.53 128 LYS B C 1
ATOM 2058 O O . LYS B 1 128 ? 12.242 -10.133 -7.379 1 63.53 128 LYS B O 1
ATOM 2063 N N . LYS B 1 129 ? 13.539 -11.75 -6.766 1 53.84 129 LYS B N 1
ATOM 2064 C CA . LYS B 1 129 ? 13.352 -12.641 -7.91 1 53.84 129 LYS B CA 1
ATOM 2065 C C . LYS B 1 129 ? 11.906 -13.117 -7.996 1 53.84 129 LYS B C 1
ATOM 2067 O O . LYS B 1 129 ? 11.32 -13.164 -9.086 1 53.84 129 LYS B O 1
ATOM 2072 N N . ARG B 1 130 ? 11.438 -13.93 -7.062 1 45.34 130 ARG B N 1
ATOM 2073 C CA . ARG B 1 130 ? 10.312 -14.828 -7.273 1 45.34 130 ARG B CA 1
ATOM 2074 C C . ARG B 1 130 ? 9 -14.188 -6.824 1 45.34 130 ARG B C 1
ATOM 2076 O O . ARG B 1 130 ? 8.773 -13.992 -5.629 1 45.34 130 ARG B O 1
ATOM 2083 N N . LEU B 1 131 ? 8.719 -12.953 -7.375 1 40 131 LEU B N 1
ATOM 2084 C CA . LEU B 1 131 ? 7.281 -12.828 -7.16 1 40 131 LEU B CA 1
ATOM 2085 C C . LEU B 1 131 ? 6.551 -14.086 -7.625 1 40 131 LEU B C 1
ATOM 2087 O O . LEU B 1 131 ? 6.945 -14.711 -8.617 1 40 131 LEU B O 1
#